Protein AF-A0AAD5QT92-F1 (afdb_monomer)

Nearest PDB structures (foldseek):
  3ldz-assembly4_D  TM=9.342E-01  e=7.348E-11  Homo sapiens
  1x5b-assembly1_A  TM=8.369E-01  e=1.515E-08  Homo sapiens
  3zyq-assembly1_A  TM=9.137E-01  e=2.581E-07  Homo sapiens
  1dvp-assembly1_A-2  TM=8.948E-01  e=1.234E-06  Drosophila melanogaster
  1mhq-assembly2_B  TM=8.167E-01  e=3.798E-06  Homo sapiens

pLDDT: mean 79.63, std 25.13, range [31.7, 98.81]

Solvent-accessible surface area (backbone atoms only — not comparable to full-atom values): 13112 Å² total; per-residue (Å²): 140,84,80,88,77,90,77,89,81,82,81,83,88,84,85,89,87,82,86,89,90,86,84,88,78,91,85,86,81,90,89,86,88,78,92,81,85,89,82,85,86,85,81,76,80,87,69,80,86,67,93,84,78,84,78,91,63,76,88,72,85,36,97,33,37,68,63,52,48,65,60,30,38,83,86,55,92,64,83,52,65,68,58,45,48,52,49,29,54,52,30,66,75,31,98,60,20,39,60,36,42,52,53,36,41,52,56,36,56,67,43,90,49,67,67,28,23,50,37,28,51,52,47,49,54,49,32,52,75,66,34,48,69,69,28,43,50,56,52,42,28,75,75,45,45,54,51,51,49,44,38,41,68,75,43,59,69,69,52,12,40,53,44,36,42,51,52,50,53,43,41,75,56,59,40,74,80,34,76,82,34,49,58,54,50,46,52,53,52,50,42,50,75,74,65,57,74,76,63,83,84,71,78,77,87,124

Sequence (206 aa):
MDPEGDAMHFVPFVAPLAVTECMCGLYNDSWWLRDDLTVSPHQTPMLPINFSLMGIFGDSSSPFDECIEKVTAENLITENWAMILDVCDKVNSDPRGPKNALLSIRKRLNHRDPHVVLLALSVLDSCWSNCGPAFRKEVSSASFINELQSKAVHSTRLISEKTRMMILKWVENECKADSSLSLVTTLYKNLLADGYSFTSSEPKKV

InterPro domains:
  IPR002014 VHS domain [PF00790] (60-193)
  IPR002014 VHS domain [PS50179] (71-199)
  IPR002014 VHS domain [SM00288] (64-195)
  IPR008942 ENTH/VHS [G3DSA:1.25.40.90] (56-206)
  IPR008942 ENTH/VHS [SSF48464] (62-199)
  IPR050670 Signal Transducing Adapter Molecule [PTHR45929] (54-200)

Structure (mmCIF, N/CA/C/O backbone):
data_AF-A0AAD5QT92-F1
#
_entry.id   AF-A0AAD5QT92-F1
#
loop_
_atom_site.group_PDB
_atom_site.id
_atom_site.type_symbol
_atom_site.label_atom_id
_atom_site.label_alt_id
_atom_site.label_comp_id
_atom_site.label_asym_id
_atom_site.label_entity_id
_atom_site.label_seq_id
_atom_site.pdbx_PDB_ins_code
_atom_site.Cartn_x
_atom_site.Cartn_y
_atom_site.Cartn_z
_atom_site.occupancy
_atom_site.B_iso_or_equiv
_atom_site.auth_seq_id
_atom_site.auth_comp_id
_atom_site.auth_asym_id
_atom_site.auth_atom_id
_atom_site.pdbx_PDB_model_num
ATOM 1 N N . MET A 1 1 ? -37.118 43.672 49.370 1.00 40.19 1 MET A N 1
ATOM 2 C CA . MET A 1 1 ? -38.365 43.975 48.642 1.00 40.19 1 MET A CA 1
ATOM 3 C C . MET A 1 1 ? -37.984 43.716 47.199 1.00 40.19 1 MET A C 1
ATOM 5 O O . MET A 1 1 ? -37.168 44.470 46.697 1.00 40.19 1 MET A O 1
ATOM 9 N N . ASP A 1 2 ? -38.209 42.554 46.601 1.00 45.44 2 ASP A N 1
ATOM 10 C CA . ASP A 1 2 ? -39.361 41.644 46.587 1.00 45.44 2 ASP A CA 1
ATOM 11 C C . ASP A 1 2 ? -38.933 40.152 46.676 1.00 45.44 2 ASP A C 1
ATOM 13 O O . ASP A 1 2 ? -37.727 39.891 46.719 1.00 45.44 2 ASP A O 1
ATOM 17 N N . PRO A 1 3 ? -39.886 39.202 46.806 1.00 57.22 3 PRO A N 1
ATOM 18 C CA . PRO A 1 3 ? -39.734 37.922 47.514 1.00 57.22 3 PRO A CA 1
ATOM 19 C C . PRO A 1 3 ? -39.894 36.662 46.623 1.00 57.22 3 PRO A C 1
ATOM 21 O O . PRO A 1 3 ? -40.136 36.799 45.433 1.00 57.22 3 PRO A O 1
ATOM 24 N N . GLU A 1 4 ? -39.774 35.475 47.253 1.00 41.81 4 GLU A N 1
ATOM 25 C CA . GLU A 1 4 ? -40.423 34.167 46.944 1.00 41.81 4 GLU A CA 1
ATOM 26 C C . GLU A 1 4 ? -40.328 33.596 45.503 1.00 41.81 4 GLU A C 1
ATOM 28 O O . GLU A 1 4 ? -40.580 34.269 44.519 1.00 41.81 4 GLU A O 1
ATOM 33 N N . GLY A 1 5 ? -40.033 32.323 45.235 1.00 41.91 5 GLY A N 1
ATOM 34 C CA . GLY A 1 5 ? -39.913 31.107 46.035 1.00 41.91 5 GLY A CA 1
ATOM 35 C C . GLY A 1 5 ? -39.658 29.905 45.100 1.00 41.91 5 GLY A C 1
ATOM 36 O O . GLY A 1 5 ? -39.698 30.063 43.883 1.00 41.91 5 GLY A O 1
ATOM 37 N N . ASP A 1 6 ? -39.342 28.757 45.714 1.00 42.00 6 ASP A N 1
ATOM 38 C CA . ASP A 1 6 ? -39.756 27.374 45.394 1.00 42.00 6 ASP A CA 1
ATOM 39 C C . ASP A 1 6 ? -39.842 26.877 43.934 1.00 42.00 6 ASP A C 1
ATOM 41 O O . ASP A 1 6 ? -40.296 27.544 43.020 1.00 42.00 6 ASP A O 1
ATOM 45 N N . ALA A 1 7 ? -39.572 25.621 43.599 1.00 46.16 7 ALA A N 1
ATOM 46 C CA . ALA A 1 7 ? -39.077 24.444 44.293 1.00 46.16 7 ALA A CA 1
ATOM 47 C C . ALA A 1 7 ? -38.858 23.377 43.203 1.00 46.16 7 ALA A C 1
ATOM 49 O O . ALA A 1 7 ? -39.363 23.474 42.082 1.00 46.16 7 ALA A O 1
ATOM 50 N N . MET A 1 8 ? -38.096 22.345 43.557 1.00 42.09 8 MET A N 1
ATOM 51 C CA . MET A 1 8 ? -37.857 21.150 42.755 1.00 42.09 8 MET A CA 1
ATOM 52 C C . MET A 1 8 ? -39.143 20.543 42.178 1.00 42.09 8 MET A C 1
ATOM 54 O O . MET A 1 8 ? -40.070 20.233 42.923 1.00 42.09 8 MET A O 1
ATOM 58 N N . HIS A 1 9 ? -39.118 20.206 40.888 1.00 39.56 9 HIS A N 1
ATOM 59 C CA . HIS A 1 9 ? -39.980 19.159 40.352 1.00 39.56 9 HIS A CA 1
ATOM 60 C C . HIS A 1 9 ? -39.170 17.893 40.078 1.00 39.56 9 HIS A C 1
ATOM 62 O O . HIS A 1 9 ? -38.381 17.793 39.140 1.00 39.56 9 HIS A O 1
ATOM 68 N N . PHE A 1 10 ? -39.405 16.937 40.973 1.00 37.44 10 PHE A N 1
ATOM 69 C CA . PHE A 1 10 ? -39.139 15.515 40.847 1.00 37.44 10 PHE A CA 1
ATOM 70 C C . PHE A 1 10 ? -39.711 14.961 39.536 1.00 37.44 10 PHE A C 1
ATOM 72 O O . PHE A 1 10 ? -40.895 15.138 39.247 1.00 37.44 10 PHE A O 1
ATOM 79 N N . VAL A 1 11 ? -38.896 14.206 38.802 1.00 43.47 11 VAL A N 1
ATOM 80 C CA . VAL A 1 11 ? -39.381 13.242 37.810 1.00 43.47 11 VAL A CA 1
ATOM 81 C C . VAL A 1 11 ? -39.436 11.881 38.508 1.00 43.47 11 VAL A C 1
ATOM 83 O O . VAL A 1 11 ? -38.401 11.430 39.007 1.00 43.47 11 VAL A O 1
ATOM 86 N N . PRO A 1 12 ? -40.607 11.229 38.617 1.00 44.59 12 PRO A N 1
ATOM 87 C CA . PRO A 1 12 ? -40.710 9.962 39.313 1.00 44.59 12 PRO A CA 1
ATOM 88 C C . PRO A 1 12 ? -40.257 8.797 38.432 1.00 44.59 12 PRO A C 1
ATOM 90 O O . PRO A 1 12 ? -40.613 8.659 37.263 1.00 44.59 12 PRO A O 1
ATOM 93 N N . PHE A 1 13 ? -39.483 7.940 39.083 1.00 34.75 13 PHE A N 1
ATOM 94 C CA . PHE A 1 13 ? -39.175 6.563 38.745 1.00 34.75 13 PHE A CA 1
ATOM 95 C C . PHE A 1 13 ? -40.464 5.726 38.712 1.00 34.75 13 PHE A C 1
ATOM 97 O O . PHE A 1 13 ? -41.196 5.698 39.701 1.00 34.75 13 PHE A O 1
ATOM 104 N N . VAL A 1 14 ? -40.725 5.014 37.612 1.00 40.81 14 VAL A N 1
ATOM 105 C CA . VAL A 1 14 ? -41.698 3.911 37.578 1.00 40.81 14 VAL A CA 1
ATOM 106 C C . VAL A 1 14 ? -41.102 2.741 36.796 1.00 40.81 14 VAL A C 1
ATOM 108 O O . VAL A 1 14 ? -40.810 2.842 35.609 1.00 40.81 14 VAL A O 1
ATOM 111 N N . ALA A 1 15 ? -40.945 1.626 37.497 1.00 40.75 15 ALA A N 1
ATOM 112 C CA . ALA A 1 15 ? -40.775 0.262 37.000 1.00 40.75 15 ALA A CA 1
ATOM 113 C C . ALA A 1 15 ? -41.688 -0.642 37.879 1.00 40.75 15 ALA A C 1
ATOM 115 O O . ALA A 1 15 ? -42.318 -0.129 38.805 1.00 40.75 15 ALA A O 1
ATOM 116 N N . PRO A 1 16 ? -41.693 -1.977 37.737 1.00 50.50 16 PRO A N 1
ATOM 117 C CA . PRO A 1 16 ? -42.312 -2.783 36.679 1.00 50.50 16 PRO A CA 1
ATOM 118 C C . PRO A 1 16 ? -43.317 -3.820 37.250 1.00 50.50 16 PRO A C 1
ATOM 120 O O . PRO A 1 16 ? -43.168 -4.259 38.384 1.00 50.50 16 PRO A O 1
ATOM 123 N N . LEU A 1 17 ? -44.287 -4.291 36.456 1.00 40.22 17 LEU A N 1
ATOM 124 C CA . LEU A 1 17 ? -45.160 -5.463 36.719 1.00 40.22 17 LEU A CA 1
ATOM 125 C C . LEU A 1 17 ? -45.697 -5.955 35.354 1.00 40.22 17 LEU A C 1
ATOM 127 O O . LEU A 1 17 ? -45.935 -5.112 34.497 1.00 40.22 17 LEU A O 1
ATOM 131 N N . ALA A 1 18 ? -45.978 -7.218 35.024 1.00 37.47 18 ALA A N 1
ATOM 132 C CA . ALA A 1 18 ? -45.789 -8.565 35.574 1.00 37.47 18 ALA A CA 1
ATOM 133 C C . ALA A 1 18 ? -46.121 -9.535 34.389 1.00 37.47 18 ALA A C 1
ATOM 135 O O . ALA A 1 18 ? -46.914 -9.167 33.530 1.00 37.47 18 ALA A O 1
ATOM 136 N N . VAL A 1 19 ? -45.351 -10.597 34.116 1.00 39.44 19 VAL A N 1
ATOM 137 C CA . VAL A 1 19 ? -45.565 -12.024 34.482 1.00 39.44 19 VAL A CA 1
ATOM 138 C C . VAL A 1 19 ? -46.733 -12.750 33.761 1.00 39.44 19 VAL A C 1
ATOM 140 O O . VAL A 1 19 ? -47.876 -12.322 33.846 1.00 39.44 19 VAL A O 1
ATOM 143 N N . THR A 1 20 ? -46.388 -13.922 33.178 1.00 36.59 20 THR A N 1
ATOM 144 C CA . THR A 1 20 ? -47.204 -15.103 32.753 1.00 36.59 20 THR A CA 1
ATOM 145 C C . THR A 1 20 ? -48.194 -14.913 31.591 1.00 36.59 20 THR A C 1
ATOM 147 O O . THR A 1 20 ? -48.967 -13.976 31.592 1.00 36.59 20 THR A O 1
ATOM 150 N N . GLU A 1 21 ? -48.201 -15.743 30.540 1.00 38.94 21 GLU A N 1
ATOM 151 C CA . GLU A 1 21 ? -48.529 -17.177 30.594 1.00 38.94 21 GLU A CA 1
ATOM 152 C C . GLU A 1 21 ? -47.784 -18.080 29.591 1.00 38.94 21 GLU A C 1
ATOM 154 O O . GLU A 1 21 ? -47.311 -17.684 28.528 1.00 38.94 21 GLU A O 1
ATOM 159 N N . CYS A 1 22 ? -47.730 -19.344 30.002 1.00 31.70 22 CYS A N 1
ATOM 160 C CA . CYS A 1 22 ? -47.224 -20.530 29.340 1.00 31.70 22 CYS A CA 1
ATOM 161 C C . CYS A 1 22 ? -48.425 -21.298 28.757 1.00 31.70 22 CYS A C 1
ATOM 163 O O . CYS A 1 22 ? -49.396 -21.510 29.479 1.00 31.70 22 CYS A O 1
ATOM 165 N N . MET A 1 23 ? -48.360 -21.778 27.512 1.00 38.38 23 MET A N 1
ATOM 166 C CA . MET A 1 23 ? -49.200 -22.899 27.072 1.00 38.38 23 MET A CA 1
ATOM 167 C C . MET A 1 23 ? -48.358 -23.931 26.325 1.00 38.38 23 MET A C 1
ATOM 169 O O . MET A 1 23 ? -47.935 -23.733 25.188 1.00 38.38 23 MET A O 1
ATOM 173 N N . CYS A 1 24 ? -48.144 -25.052 27.010 1.00 33.97 24 CYS A N 1
ATOM 174 C CA . CYS A 1 24 ? -47.806 -26.346 26.441 1.00 33.97 24 CYS A CA 1
ATOM 175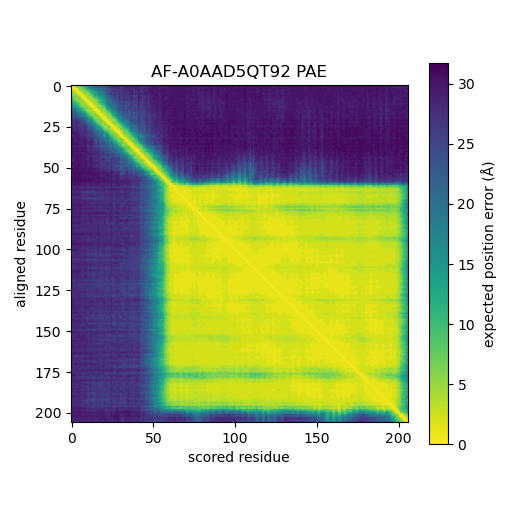 C C . CYS A 1 24 ? -49.058 -26.992 25.818 1.00 33.97 24 CYS A C 1
ATOM 177 O O . CYS A 1 24 ? -50.116 -27.017 26.442 1.00 33.97 24 CYS A O 1
ATOM 179 N N . GLY A 1 25 ? -48.899 -27.616 24.653 1.00 36.00 25 GLY A N 1
ATOM 180 C CA . GLY A 1 25 ? -49.743 -28.702 24.139 1.00 36.00 25 GLY A CA 1
ATOM 181 C C . GLY A 1 25 ? -48.860 -29.538 23.209 1.00 36.00 25 GLY A C 1
ATOM 182 O O . GLY A 1 25 ? -48.409 -29.033 22.191 1.00 36.00 25 GLY A O 1
ATOM 183 N N . LEU A 1 26 ? -48.292 -30.660 23.658 1.00 40.94 26 LEU A N 1
ATOM 184 C CA . LEU A 1 26 ? -48.878 -32.008 23.650 1.00 40.94 26 LEU A CA 1
ATOM 185 C C . LEU A 1 26 ? -49.446 -32.419 22.280 1.00 40.94 26 LEU A C 1
ATOM 187 O O . LEU A 1 26 ? -50.638 -32.273 22.044 1.00 40.94 26 LEU A O 1
ATOM 191 N N . TYR A 1 27 ? -48.619 -33.045 21.440 1.00 35.62 27 TYR A N 1
ATOM 192 C CA . TYR A 1 27 ? -48.882 -34.437 21.066 1.00 35.62 27 TYR A CA 1
ATOM 193 C C . TYR A 1 27 ? -47.590 -35.127 20.622 1.00 35.62 27 TYR A C 1
ATOM 195 O O . TYR A 1 27 ? -46.793 -34.595 19.855 1.00 35.62 27 TYR A O 1
ATOM 203 N N . ASN A 1 28 ? -47.382 -36.291 21.211 1.00 38.84 28 ASN A N 1
ATOM 204 C CA . ASN A 1 28 ? -46.213 -37.143 21.148 1.00 38.84 28 ASN A CA 1
ATOM 205 C C . ASN A 1 28 ? -46.633 -38.353 20.317 1.00 38.84 28 ASN A C 1
ATOM 207 O O . ASN A 1 28 ? -47.629 -38.954 20.692 1.00 38.84 28 ASN A O 1
ATOM 211 N N . ASP A 1 29 ? -45.908 -38.710 19.255 1.00 39.31 29 ASP A N 1
ATOM 212 C CA . ASP A 1 29 ? -45.999 -40.049 18.663 1.00 39.31 29 ASP A CA 1
ATOM 213 C C . ASP A 1 29 ? -44.682 -40.445 17.968 1.00 39.31 29 ASP A C 1
ATOM 215 O O . ASP A 1 29 ? -44.392 -40.080 16.833 1.00 39.31 29 ASP A O 1
ATOM 219 N N . SER A 1 30 ? -43.860 -41.170 18.731 1.00 46.59 30 SER A N 1
ATOM 220 C CA . SER A 1 30 ? -43.434 -42.543 18.415 1.00 46.59 30 SER A CA 1
ATOM 221 C C . SER A 1 30 ? -42.792 -42.828 17.040 1.00 46.59 30 SER A C 1
ATOM 223 O O . SER A 1 30 ? -43.412 -43.458 16.190 1.00 46.59 30 SER A O 1
ATOM 225 N N . TRP A 1 31 ? -41.500 -42.504 16.864 1.00 34.53 31 TRP A N 1
ATOM 226 C CA . TRP A 1 31 ? -40.696 -42.913 15.687 1.00 34.53 31 TRP A CA 1
ATOM 227 C C . TRP A 1 31 ? -39.498 -43.827 16.001 1.00 34.53 31 TRP A C 1
ATOM 229 O O . TRP A 1 31 ? -38.527 -43.868 15.249 1.00 34.53 31 TRP A O 1
ATOM 239 N N . TRP A 1 32 ? -39.550 -44.611 17.080 1.00 37.84 32 TRP A N 1
ATOM 240 C CA . TRP A 1 32 ? -38.502 -45.597 17.386 1.00 37.84 32 TRP A CA 1
ATOM 241 C C . TRP A 1 32 ? -39.111 -46.991 17.499 1.00 37.84 32 TRP A C 1
ATOM 243 O O . TRP A 1 32 ? -39.495 -47.389 18.590 1.00 37.84 32 TRP A O 1
ATOM 253 N N . LEU A 1 33 ? -39.248 -47.695 16.368 1.00 35.16 33 LEU A N 1
ATOM 254 C CA . LEU A 1 33 ? -39.121 -49.161 16.239 1.00 35.16 33 LEU A CA 1
ATOM 255 C C . LEU A 1 33 ? -39.591 -49.627 14.852 1.00 35.16 33 LEU A C 1
ATOM 257 O O . LEU A 1 33 ? -40.736 -50.040 14.669 1.00 35.16 33 LEU A O 1
ATOM 261 N N . ARG A 1 34 ? -38.671 -49.616 13.883 1.00 36.19 34 ARG A N 1
ATOM 262 C CA . ARG A 1 34 ? -38.529 -50.712 12.915 1.00 36.19 34 ARG A CA 1
ATOM 263 C C . ARG A 1 34 ? -37.192 -50.620 12.187 1.00 36.19 34 ARG A C 1
ATOM 265 O O . ARG A 1 34 ? -36.984 -49.725 11.376 1.00 36.19 34 ARG A O 1
ATOM 272 N N . ASP A 1 35 ? -36.324 -51.576 12.489 1.00 41.88 35 ASP A N 1
ATOM 273 C CA . ASP A 1 35 ? -35.349 -52.104 11.546 1.00 41.88 35 ASP A CA 1
ATOM 274 C C . ASP A 1 35 ? -36.093 -52.673 10.328 1.00 41.88 35 ASP A C 1
ATOM 276 O O . ASP A 1 35 ? -37.005 -53.483 10.496 1.00 41.88 35 ASP A O 1
ATOM 280 N N . ASP A 1 36 ? -35.712 -52.265 9.120 1.00 38.38 36 ASP A N 1
ATOM 281 C CA . ASP A 1 36 ? -35.408 -53.218 8.052 1.00 38.38 36 ASP A CA 1
ATOM 282 C C . ASP A 1 36 ? -34.508 -52.564 6.993 1.00 38.38 36 ASP A C 1
ATOM 284 O O . ASP A 1 36 ? -34.432 -51.345 6.842 1.00 38.38 36 ASP A O 1
ATOM 288 N N . LEU A 1 37 ? -33.750 -53.426 6.340 1.00 43.28 37 LEU A N 1
ATOM 289 C CA . LEU A 1 37 ? -32.479 -53.211 5.682 1.00 43.28 37 LEU A CA 1
ATOM 290 C C . LEU A 1 37 ? -32.616 -52.646 4.261 1.00 43.28 37 LEU A C 1
ATOM 292 O O . LEU A 1 37 ? -33.652 -52.732 3.610 1.00 43.28 37 LEU A O 1
ATOM 296 N N . THR A 1 38 ? -31.450 -52.243 3.745 1.00 40.72 38 THR A N 1
ATOM 297 C CA . THR A 1 38 ? -31.069 -52.068 2.331 1.00 40.72 38 THR A CA 1
ATOM 298 C C . THR A 1 38 ? -31.215 -50.657 1.742 1.00 40.72 38 THR A C 1
ATOM 300 O O . THR A 1 38 ? -32.280 -50.238 1.311 1.00 40.72 38 THR A O 1
ATOM 303 N N . VAL A 1 39 ? -30.092 -49.925 1.658 1.00 38.78 39 VAL A N 1
ATOM 304 C CA . VAL A 1 39 ? -29.378 -49.599 0.400 1.00 38.78 39 VAL A CA 1
ATOM 305 C C . VAL A 1 39 ? -28.111 -48.758 0.703 1.00 38.78 39 VAL A C 1
ATOM 307 O O . VAL A 1 39 ? -28.091 -47.921 1.596 1.00 38.78 39 VAL A O 1
ATOM 310 N N . SER A 1 40 ? -27.053 -49.083 -0.047 1.00 35.03 40 SER A N 1
ATOM 311 C CA . SER A 1 40 ? -25.623 -48.718 -0.052 1.00 35.03 40 SER A CA 1
ATOM 312 C C . SER A 1 40 ? -25.101 -47.324 0.370 1.00 35.03 40 SER A C 1
ATOM 314 O O . SER A 1 40 ? -25.811 -46.324 0.301 1.00 35.03 40 SER A O 1
ATOM 316 N N . PRO A 1 41 ? -23.784 -47.241 0.694 1.00 41.66 41 PRO A N 1
ATOM 317 C CA . PRO A 1 41 ? -23.138 -46.062 1.256 1.00 41.66 41 PRO A CA 1
ATOM 318 C C . PRO A 1 41 ? -22.563 -45.137 0.172 1.00 41.66 41 PRO A C 1
ATOM 320 O O . PRO A 1 41 ? -21.698 -45.537 -0.608 1.00 41.66 41 PRO A O 1
ATOM 323 N N . HIS A 1 42 ? -22.941 -43.859 0.185 1.00 35.47 42 HIS A N 1
ATOM 324 C CA . HIS A 1 42 ? -22.077 -42.802 -0.342 1.00 35.47 42 HIS A CA 1
ATOM 325 C C . HIS A 1 42 ? -21.353 -42.132 0.821 1.00 35.47 42 HIS A C 1
ATOM 327 O O . HIS A 1 42 ? -21.797 -41.144 1.395 1.00 35.47 42 HIS A O 1
ATOM 333 N N . GLN A 1 43 ? -20.211 -42.721 1.165 1.00 40.91 43 GLN A N 1
ATOM 334 C CA . GLN A 1 43 ? -19.198 -42.116 2.012 1.00 40.91 43 GLN A CA 1
ATOM 335 C C . GLN A 1 43 ? -18.429 -41.091 1.163 1.00 40.91 43 GLN A C 1
ATOM 337 O O . GLN A 1 43 ? -17.521 -41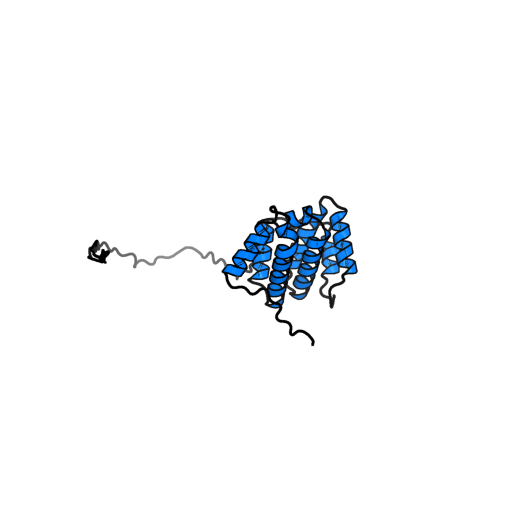.457 0.417 1.00 40.91 43 GLN A O 1
ATOM 342 N N . THR A 1 44 ? -18.777 -39.809 1.237 1.00 46.47 44 THR A N 1
ATOM 343 C CA . THR A 1 44 ? -17.846 -38.748 0.834 1.00 46.47 44 THR A CA 1
ATOM 344 C C . THR A 1 44 ? -16.903 -38.469 2.006 1.00 46.47 44 THR A C 1
ATOM 346 O O . THR A 1 44 ? -17.367 -38.194 3.114 1.00 46.47 44 THR A O 1
ATOM 349 N N . PRO A 1 45 ? -15.575 -38.571 1.826 1.00 42.25 45 PRO A N 1
ATOM 350 C CA . PRO A 1 45 ? -14.638 -38.235 2.885 1.00 42.25 45 PRO A CA 1
ATOM 351 C C . PRO A 1 45 ? -14.659 -36.723 3.129 1.00 42.25 45 PRO A C 1
ATOM 353 O O . PRO A 1 45 ? -14.494 -35.928 2.204 1.00 42.25 45 PRO A O 1
ATOM 356 N N . MET A 1 46 ? -14.838 -36.331 4.390 1.00 53.03 46 MET A N 1
ATOM 357 C CA . MET A 1 46 ? -14.579 -34.971 4.858 1.00 53.03 46 MET A CA 1
ATOM 358 C C . MET A 1 46 ? -13.081 -34.689 4.688 1.00 53.03 46 MET A C 1
ATOM 360 O O . MET A 1 46 ? -12.262 -35.155 5.479 1.00 53.03 46 MET A O 1
ATOM 364 N N . LEU A 1 47 ? -12.712 -33.960 3.635 1.00 49.09 47 LEU A N 1
ATOM 365 C CA . LEU A 1 47 ? -11.381 -33.370 3.524 1.00 49.09 47 LEU A CA 1
ATOM 366 C C . LEU A 1 47 ? -11.302 -32.156 4.466 1.00 49.09 47 LEU A C 1
ATOM 368 O O . LEU A 1 47 ? -12.282 -31.413 4.571 1.00 49.09 47 LEU A O 1
ATOM 372 N N . PRO A 1 48 ? -10.165 -31.916 5.146 1.00 44.69 48 PRO A N 1
ATOM 373 C CA . PRO A 1 48 ? -9.978 -30.685 5.897 1.00 44.69 48 PRO A CA 1
ATOM 374 C C . PRO A 1 48 ? -10.081 -29.515 4.919 1.00 44.69 48 PRO A C 1
ATOM 376 O O . PRO A 1 48 ? -9.467 -29.532 3.851 1.00 44.69 48 PRO A O 1
ATOM 379 N N . ILE A 1 49 ? -10.884 -28.514 5.270 1.00 52.78 49 ILE A N 1
ATOM 380 C CA . ILE A 1 49 ? -11.089 -27.317 4.458 1.00 52.78 49 ILE A CA 1
ATOM 381 C C . ILE A 1 49 ? -9.757 -26.558 4.426 1.00 52.78 49 ILE A C 1
ATOM 383 O O . ILE A 1 49 ? -9.445 -25.771 5.316 1.00 52.78 49 ILE A O 1
ATOM 387 N N . ASN A 1 50 ? -8.928 -26.834 3.422 1.00 42.34 50 ASN A N 1
ATOM 388 C CA . ASN A 1 50 ? -7.772 -26.013 3.113 1.00 42.34 50 ASN A CA 1
ATOM 389 C C . ASN A 1 50 ? -8.309 -24.762 2.408 1.00 42.34 50 ASN A C 1
ATOM 391 O O . ASN A 1 50 ? -8.794 -24.839 1.281 1.00 42.34 50 ASN A O 1
ATOM 395 N N . PHE A 1 51 ? -8.264 -23.619 3.091 1.00 50.09 51 PHE A N 1
ATOM 396 C CA . PHE A 1 51 ? -8.838 -22.334 2.666 1.00 50.09 51 PHE A CA 1
ATOM 397 C C . PHE A 1 51 ? -8.116 -21.683 1.463 1.00 50.09 51 PHE A C 1
ATOM 399 O O . PHE A 1 51 ? -8.165 -20.471 1.285 1.00 50.09 51 PHE A O 1
ATOM 406 N N . SER A 1 52 ? -7.430 -22.468 0.630 1.00 48.94 52 SER A N 1
ATOM 407 C CA . SER A 1 52 ? -6.611 -21.976 -0.483 1.00 48.94 52 SER A CA 1
ATOM 408 C C . SER A 1 52 ? -7.221 -22.207 -1.870 1.00 48.94 52 SER A C 1
ATOM 410 O O . SER A 1 52 ? -6.543 -22.018 -2.872 1.00 48.94 52 SER A O 1
ATOM 412 N N . LEU A 1 53 ? -8.499 -22.585 -1.977 1.00 55.56 53 LEU A N 1
ATOM 413 C CA . LEU A 1 53 ? -9.111 -22.825 -3.286 1.00 55.56 53 LEU A CA 1
ATOM 414 C C . LEU A 1 53 ? -10.537 -22.282 -3.386 1.00 55.56 53 LEU A C 1
ATOM 416 O O . LEU A 1 53 ? -11.498 -23.040 -3.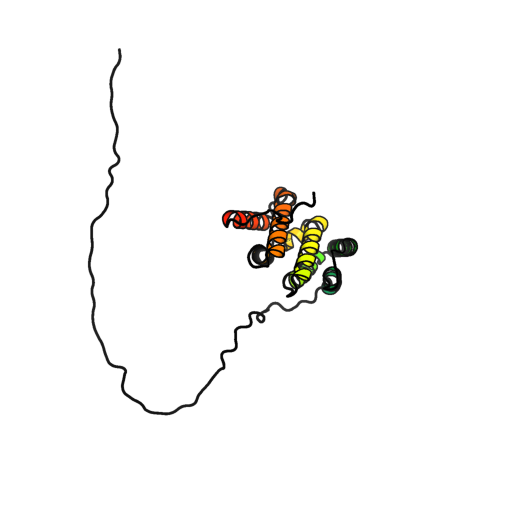333 1.00 55.56 53 LEU A O 1
ATOM 420 N N . MET A 1 54 ? -10.665 -20.967 -3.597 1.00 47.28 54 MET A N 1
ATOM 421 C CA . MET A 1 54 ? -11.778 -20.422 -4.386 1.00 47.28 54 MET A CA 1
ATOM 422 C C . MET A 1 54 ? -11.449 -19.032 -4.957 1.00 47.28 54 MET A C 1
ATOM 424 O O . MET A 1 54 ? -12.078 -18.026 -4.641 1.00 47.28 54 MET A O 1
ATOM 428 N N . GLY A 1 55 ? -10.433 -18.974 -5.822 1.00 47.88 55 GLY A N 1
ATOM 429 C CA . GLY A 1 55 ? -10.208 -17.843 -6.722 1.00 47.88 55 GLY A CA 1
ATOM 430 C C . GLY A 1 55 ? -11.058 -17.993 -7.988 1.00 47.88 55 GLY A C 1
ATOM 431 O O . GLY A 1 55 ? -10.657 -18.686 -8.914 1.00 47.88 55 GLY A O 1
ATOM 432 N N . ILE A 1 56 ? -12.232 -17.350 -8.034 1.00 54.62 56 ILE A N 1
ATOM 433 C CA . ILE A 1 56 ? -13.092 -17.228 -9.241 1.00 54.62 56 ILE A CA 1
ATOM 434 C C . ILE A 1 56 ? -12.783 -15.927 -10.023 1.00 54.62 56 ILE A C 1
ATOM 436 O O . ILE A 1 56 ? -13.534 -15.484 -10.883 1.00 54.62 56 ILE A O 1
ATOM 440 N N . PHE A 1 57 ? -11.628 -15.309 -9.789 1.00 54.59 57 PHE A N 1
ATOM 441 C CA . PHE A 1 57 ? -11.090 -14.275 -10.671 1.00 54.59 57 PHE A CA 1
ATOM 442 C C . PHE A 1 57 ? -9.766 -14.808 -11.184 1.00 54.59 57 PHE A C 1
ATOM 444 O O . PHE A 1 57 ? -8.857 -15.017 -10.388 1.00 54.59 57 PHE A O 1
ATOM 451 N N . GLY A 1 58 ? -9.709 -15.121 -12.481 1.00 48.81 58 GLY A N 1
ATOM 452 C CA . GLY A 1 58 ? -8.533 -15.721 -13.098 1.00 48.81 58 GLY A CA 1
ATOM 453 C C . GLY A 1 58 ? -7.265 -14.974 -12.708 1.00 48.81 58 GLY A C 1
ATOM 454 O O . GLY A 1 58 ? -7.279 -13.743 -12.621 1.00 48.81 58 GLY A O 1
ATOM 455 N N . ASP A 1 59 ? -6.187 -15.723 -12.482 1.00 54.62 59 ASP A N 1
ATOM 456 C CA . ASP A 1 59 ? -4.836 -15.191 -12.360 1.00 54.62 59 ASP A CA 1
ATOM 457 C C . ASP A 1 59 ? -4.472 -14.483 -13.668 1.00 54.62 59 ASP A C 1
ATOM 459 O O . ASP A 1 59 ? -3.809 -15.024 -14.552 1.00 54.62 59 ASP A O 1
ATOM 463 N N . SER A 1 60 ? -4.965 -13.259 -13.840 1.00 68.44 60 SER A N 1
ATOM 464 C CA . SER A 1 60 ? -4.573 -12.402 -14.939 1.00 68.44 60 SER A CA 1
ATOM 465 C C . SER A 1 60 ? -3.096 -12.107 -14.728 1.00 68.44 60 SER A C 1
ATOM 467 O O . SER A 1 60 ? -2.717 -11.436 -13.758 1.00 68.44 60 SER A O 1
ATOM 469 N N . SER A 1 61 ? -2.265 -12.680 -15.598 1.00 83.19 61 SER A N 1
ATOM 470 C CA . SER A 1 61 ? -0.850 -12.346 -15.684 1.00 83.19 61 SER A CA 1
ATOM 471 C C . SER A 1 61 ? -0.740 -10.841 -15.899 1.00 83.19 61 SER A C 1
ATOM 473 O O . SER A 1 61 ? -1.356 -10.276 -16.807 1.00 83.19 61 SER A O 1
ATOM 475 N N . SER A 1 62 ? -0.027 -10.185 -14.994 1.00 91.56 62 SER A N 1
ATOM 476 C CA . SER A 1 62 ? 0.223 -8.754 -15.049 1.00 91.56 62 SER A CA 1
ATOM 477 C C . SER A 1 62 ? 1.627 -8.535 -15.603 1.00 91.56 62 SER A C 1
ATOM 479 O O . SER A 1 62 ? 2.557 -9.223 -15.179 1.00 91.56 62 SER A O 1
ATOM 481 N N . PRO A 1 63 ? 1.844 -7.529 -16.471 1.00 94.50 63 PRO A N 1
ATOM 482 C CA . PRO A 1 63 ? 3.185 -7.182 -16.946 1.00 94.50 63 PRO A CA 1
ATOM 483 C C . PRO A 1 63 ? 4.112 -6.682 -15.823 1.00 94.50 63 PRO A C 1
ATOM 485 O O . PRO A 1 63 ? 5.283 -6.386 -16.073 1.00 94.50 63 PRO A O 1
ATOM 488 N N . PHE A 1 64 ? 3.600 -6.551 -14.595 1.00 97.38 64 PHE A N 1
ATOM 489 C CA . PHE A 1 64 ? 4.361 -6.196 -13.405 1.00 97.38 64 PHE A CA 1
ATOM 490 C C . PHE A 1 64 ? 4.748 -7.398 -12.535 1.00 97.38 64 PHE A C 1
ATOM 492 O O . PHE A 1 64 ? 5.525 -7.201 -11.605 1.00 97.38 64 PHE A O 1
ATOM 499 N N . ASP A 1 65 ? 4.266 -8.614 -12.829 1.00 96.88 65 ASP A N 1
ATOM 500 C CA . ASP A 1 65 ? 4.531 -9.802 -12.002 1.00 96.88 65 ASP A CA 1
ATOM 501 C C . ASP A 1 65 ? 6.045 -10.030 -11.838 1.00 96.88 65 ASP A C 1
ATOM 503 O O . ASP A 1 65 ? 6.542 -10.019 -10.717 1.00 96.88 65 ASP A O 1
ATOM 507 N N . GLU A 1 66 ? 6.803 -10.083 -12.939 1.00 96.62 66 GLU A N 1
ATOM 508 C CA . GLU A 1 66 ? 8.254 -10.325 -12.907 1.00 96.62 66 GLU A CA 1
ATOM 509 C C . GLU A 1 66 ? 9.029 -9.248 -12.127 1.00 96.62 66 GLU A C 1
ATOM 511 O O . GLU A 1 66 ? 9.866 -9.558 -11.277 1.00 96.62 66 GLU A O 1
ATOM 516 N N . CYS A 1 67 ? 8.758 -7.960 -12.381 1.00 96.75 67 CYS A N 1
ATOM 517 C CA . CYS A 1 67 ? 9.490 -6.898 -11.690 1.00 96.75 67 CYS A CA 1
ATOM 518 C C . CYS A 1 67 ? 9.122 -6.827 -10.204 1.00 96.75 67 CYS A C 1
ATOM 520 O O . CYS A 1 67 ? 10.000 -6.592 -9.378 1.00 96.75 67 CYS A O 1
ATOM 522 N N . ILE A 1 68 ? 7.859 -7.075 -9.844 1.00 98.19 68 ILE A N 1
ATOM 523 C CA . ILE A 1 68 ? 7.427 -7.088 -8.444 1.00 98.19 68 ILE A CA 1
ATOM 524 C C . ILE A 1 68 ? 7.985 -8.307 -7.703 1.00 98.19 68 ILE A C 1
ATOM 526 O O . ILE A 1 68 ? 8.434 -8.171 -6.565 1.00 98.19 68 ILE A O 1
ATOM 530 N N . GLU A 1 69 ? 8.026 -9.481 -8.332 1.00 97.50 69 GLU A N 1
ATOM 531 C CA . GLU A 1 69 ? 8.686 -10.665 -7.772 1.00 97.50 69 GLU A CA 1
ATOM 532 C C . GLU A 1 69 ? 10.170 -10.408 -7.523 1.00 97.50 69 GLU A C 1
ATOM 534 O O . GLU A 1 69 ? 10.666 -10.713 -6.440 1.00 97.50 69 GLU A O 1
ATOM 539 N N . LYS A 1 70 ? 10.859 -9.759 -8.467 1.00 97.62 70 LYS A N 1
ATOM 540 C CA . LYS A 1 70 ? 12.277 -9.409 -8.332 1.00 97.62 70 LYS A CA 1
ATOM 541 C C . LYS A 1 70 ? 12.553 -8.492 -7.137 1.00 97.62 70 LYS A C 1
ATOM 543 O O . LYS A 1 70 ? 13.511 -8.730 -6.407 1.00 97.62 70 LYS A O 1
ATOM 548 N N . VAL A 1 71 ? 11.736 -7.457 -6.914 1.00 97.62 71 VAL A N 1
ATOM 549 C CA . VAL A 1 71 ? 11.930 -6.519 -5.783 1.00 97.62 71 VAL A CA 1
ATOM 550 C C . VAL A 1 71 ? 11.428 -7.056 -4.445 1.00 97.62 71 VAL A C 1
ATOM 552 O O . VAL A 1 71 ? 11.698 -6.462 -3.405 1.00 97.62 71 VAL A O 1
ATOM 555 N N . THR A 1 72 ? 10.714 -8.180 -4.461 1.00 97.94 72 THR A N 1
ATOM 556 C CA . THR A 1 72 ? 10.204 -8.862 -3.264 1.00 97.94 72 THR A CA 1
ATOM 557 C C . THR A 1 72 ? 10.723 -10.298 -3.163 1.00 97.94 72 THR A C 1
ATOM 559 O O . THR A 1 72 ? 10.043 -11.162 -2.611 1.00 97.94 72 THR A O 1
ATOM 562 N N . ALA A 1 73 ? 11.895 -10.585 -3.734 1.00 96.75 73 ALA A N 1
ATOM 563 C CA . ALA A 1 73 ? 12.456 -11.928 -3.747 1.00 96.75 73 ALA A CA 1
ATOM 564 C C . ALA A 1 73 ? 12.855 -12.383 -2.331 1.00 96.75 73 ALA A C 1
ATOM 566 O O . ALA A 1 73 ? 13.370 -11.597 -1.538 1.00 96.75 73 ALA A O 1
ATOM 567 N N . GLU A 1 74 ? 12.641 -13.668 -2.029 1.00 94.56 74 GLU A N 1
ATOM 568 C CA . GLU A 1 74 ? 12.891 -14.267 -0.702 1.00 94.56 74 GLU A CA 1
ATOM 569 C C . GLU A 1 74 ? 14.359 -14.142 -0.253 1.00 94.56 74 GLU A C 1
ATOM 571 O O . GLU A 1 74 ? 14.655 -14.122 0.937 1.00 94.56 74 GLU A O 1
ATOM 576 N N . ASN A 1 75 ? 15.290 -14.034 -1.205 1.00 93.38 75 ASN A N 1
ATOM 577 C CA . ASN A 1 75 ? 16.726 -13.926 -0.950 1.00 93.38 75 ASN A CA 1
ATOM 578 C C . ASN A 1 75 ? 17.213 -12.490 -0.683 1.00 93.38 75 ASN A C 1
ATOM 580 O O . ASN A 1 75 ? 18.397 -12.299 -0.390 1.00 93.38 75 ASN A O 1
ATOM 584 N N . LEU A 1 76 ? 16.353 -11.475 -0.811 1.00 93.38 76 LEU A N 1
ATOM 585 C CA . LEU A 1 76 ? 16.717 -10.101 -0.469 1.00 93.38 76 LEU A CA 1
ATOM 586 C C . LEU A 1 76 ? 16.828 -9.972 1.047 1.00 93.38 76 LEU A C 1
ATOM 588 O O . LEU A 1 76 ? 15.906 -10.328 1.761 1.00 93.38 76 LEU A O 1
ATOM 592 N N . ILE A 1 77 ? 17.927 -9.420 1.557 1.00 92.06 77 ILE A N 1
ATOM 593 C CA . ILE A 1 77 ? 18.082 -9.199 3.007 1.00 92.06 77 ILE A CA 1
ATOM 594 C C . ILE A 1 77 ? 17.272 -7.972 3.450 1.00 92.06 77 ILE A C 1
ATOM 596 O O . ILE A 1 77 ? 16.664 -7.965 4.517 1.00 92.06 77 ILE A O 1
ATOM 600 N N . THR A 1 78 ? 17.247 -6.934 2.613 1.00 93.31 78 THR A N 1
ATOM 601 C CA . THR A 1 78 ? 16.558 -5.661 2.854 1.00 93.31 78 THR A CA 1
ATOM 602 C C . THR A 1 78 ? 15.936 -5.135 1.562 1.00 93.31 78 THR A C 1
ATOM 604 O O . THR A 1 78 ? 16.182 -5.657 0.474 1.00 93.31 78 THR A O 1
ATOM 607 N N . GLU A 1 79 ? 15.162 -4.059 1.675 1.00 95.81 79 GLU A N 1
ATOM 608 C CA . GLU A 1 79 ? 14.583 -3.341 0.539 1.00 95.81 79 GLU A CA 1
ATOM 609 C C . GLU A 1 79 ? 15.675 -2.857 -0.427 1.00 95.81 79 GLU A C 1
ATOM 611 O O . GLU A 1 79 ? 16.660 -2.236 -0.017 1.00 95.81 79 GLU A O 1
ATOM 616 N N . ASN A 1 80 ? 15.486 -3.100 -1.724 1.00 96.62 80 ASN A N 1
ATOM 617 C CA . ASN A 1 80 ? 16.304 -2.484 -2.762 1.00 96.62 80 ASN A CA 1
ATOM 618 C C . ASN A 1 80 ? 15.566 -1.266 -3.327 1.00 96.62 80 ASN A C 1
ATOM 620 O O . ASN A 1 80 ? 14.778 -1.383 -4.265 1.00 96.62 80 ASN A O 1
ATOM 624 N N . TRP A 1 81 ? 15.824 -0.097 -2.740 1.00 97.38 81 TRP A N 1
ATOM 625 C CA . TRP A 1 81 ? 15.132 1.145 -3.090 1.00 97.38 81 TRP A CA 1
ATOM 626 C C . TRP A 1 81 ? 15.304 1.562 -4.550 1.00 97.38 81 TRP A C 1
ATOM 628 O O . TRP A 1 81 ? 14.362 2.095 -5.123 1.00 97.38 81 TRP A O 1
ATOM 638 N N . ALA A 1 82 ? 16.450 1.266 -5.171 1.00 97.75 82 ALA A N 1
ATOM 639 C CA . ALA A 1 82 ? 16.647 1.541 -6.592 1.00 97.75 82 ALA A CA 1
ATOM 640 C C . ALA A 1 82 ? 15.633 0.760 -7.440 1.00 97.75 82 ALA A C 1
ATOM 642 O O . ALA A 1 82 ? 14.873 1.356 -8.195 1.00 97.75 82 ALA A O 1
ATOM 643 N N . MET A 1 83 ? 15.519 -0.556 -7.223 1.00 97.44 83 MET A N 1
ATOM 644 C CA . MET A 1 83 ? 14.557 -1.361 -7.978 1.00 97.44 83 MET A CA 1
ATOM 645 C C . MET A 1 83 ? 13.095 -1.019 -7.639 1.00 97.44 83 MET A C 1
ATOM 647 O O . MET A 1 83 ? 12.220 -1.132 -8.493 1.00 97.44 83 MET A O 1
ATOM 651 N N . ILE A 1 84 ? 12.804 -0.601 -6.402 1.00 98.38 84 ILE A N 1
ATOM 652 C CA . ILE A 1 84 ? 11.458 -0.150 -6.009 1.00 98.38 84 ILE A CA 1
ATOM 653 C C . ILE A 1 84 ? 11.070 1.137 -6.757 1.00 98.38 84 ILE A C 1
ATOM 655 O O . ILE A 1 84 ? 9.925 1.273 -7.193 1.00 98.38 84 ILE A O 1
ATOM 659 N N . LEU A 1 85 ? 12.003 2.076 -6.922 1.00 98.25 85 LEU A N 1
ATOM 660 C CA . LEU A 1 85 ? 11.762 3.305 -7.677 1.00 98.25 85 LEU A CA 1
ATOM 661 C C . LEU A 1 85 ? 11.624 3.025 -9.179 1.00 98.25 85 LEU A C 1
ATOM 663 O O . LEU A 1 85 ? 10.706 3.565 -9.791 1.00 98.25 85 LEU A O 1
ATOM 667 N N . ASP A 1 86 ? 12.392 2.081 -9.733 1.00 98.31 86 ASP A N 1
ATOM 668 C CA . ASP A 1 86 ? 12.202 1.618 -11.117 1.00 98.31 86 ASP A CA 1
ATOM 669 C C . ASP A 1 86 ? 10.781 1.060 -11.343 1.00 98.31 86 ASP A C 1
ATOM 671 O O . ASP A 1 86 ? 10.170 1.269 -12.396 1.00 98.31 86 ASP A O 1
ATOM 675 N N . VAL A 1 87 ? 10.209 0.365 -10.347 1.00 98.56 87 VAL A N 1
ATOM 676 C CA . VAL A 1 87 ? 8.804 -0.080 -10.395 1.00 98.56 87 VAL A CA 1
ATOM 677 C C . VAL A 1 87 ? 7.856 1.119 -10.428 1.00 98.56 87 VAL A C 1
ATOM 679 O O . VAL A 1 87 ? 6.908 1.103 -11.211 1.00 98.56 87 VAL A O 1
ATOM 682 N N . CYS A 1 88 ? 8.105 2.163 -9.634 1.00 98.56 88 CYS A N 1
ATOM 683 C CA . CYS A 1 88 ? 7.279 3.375 -9.634 1.00 98.56 88 CYS A CA 1
ATOM 684 C C . CYS A 1 88 ? 7.317 4.084 -10.999 1.00 98.56 88 CYS A C 1
ATOM 686 O O . CYS A 1 88 ? 6.270 4.462 -11.527 1.00 98.56 88 CYS A O 1
ATOM 688 N N . ASP A 1 89 ? 8.493 4.190 -11.617 1.00 98.38 89 ASP A N 1
ATOM 689 C CA . ASP A 1 89 ? 8.653 4.770 -12.957 1.00 98.38 89 ASP A CA 1
ATOM 690 C C . ASP A 1 89 ? 7.916 3.946 -14.022 1.00 98.38 89 ASP A C 1
ATOM 692 O O . ASP A 1 89 ? 7.227 4.486 -14.898 1.00 98.38 89 ASP A O 1
ATOM 696 N N . LYS A 1 90 ? 7.971 2.615 -13.916 1.00 98.25 90 LYS A N 1
ATOM 697 C CA . LYS A 1 90 ? 7.203 1.716 -14.786 1.00 98.25 90 LYS A CA 1
ATOM 698 C C . LYS A 1 90 ? 5.690 1.871 -14.588 1.00 98.25 90 LYS A C 1
ATOM 700 O O . LYS A 1 90 ? 4.944 1.830 -15.561 1.00 98.25 90 LYS A O 1
ATOM 705 N N . VAL A 1 91 ? 5.220 2.067 -13.354 1.00 98.50 91 VAL A N 1
ATOM 706 C CA . VAL A 1 91 ? 3.797 2.331 -13.072 1.00 98.50 91 VAL A CA 1
ATOM 707 C C . VAL A 1 91 ? 3.353 3.648 -13.701 1.00 98.50 91 VAL A C 1
ATOM 709 O O . VAL A 1 91 ? 2.288 3.695 -14.309 1.00 98.50 91 VAL A O 1
ATOM 712 N N . ASN A 1 92 ? 4.167 4.696 -13.586 1.00 98.06 92 ASN A N 1
ATOM 713 C CA . ASN A 1 92 ? 3.850 6.029 -14.100 1.00 98.06 92 ASN A CA 1
ATOM 714 C C . ASN A 1 92 ? 3.909 6.136 -15.631 1.00 98.06 92 ASN A C 1
ATOM 716 O O . ASN A 1 92 ? 3.252 7.003 -16.207 1.00 98.06 92 ASN A O 1
ATOM 720 N N . SER A 1 93 ? 4.677 5.272 -16.296 1.00 97.56 93 SER A N 1
ATOM 721 C CA . SER A 1 93 ? 4.810 5.265 -17.761 1.00 97.56 93 SER A CA 1
ATOM 722 C C . SER A 1 93 ? 3.706 4.491 -18.493 1.00 97.56 93 SER A C 1
ATOM 724 O O . SER A 1 93 ? 3.559 4.656 -19.704 1.00 97.56 93 SER A O 1
ATOM 726 N N . ASP A 1 94 ? 2.899 3.693 -17.787 1.00 95.44 94 ASP A N 1
ATOM 727 C CA . ASP A 1 94 ? 1.779 2.936 -18.356 1.00 95.44 94 ASP A CA 1
ATOM 728 C C . ASP A 1 94 ? 0.433 3.448 -17.802 1.00 95.44 94 ASP A C 1
ATOM 730 O O . ASP A 1 94 ? 0.194 3.368 -16.597 1.00 95.44 94 ASP A O 1
ATOM 734 N N . PRO A 1 95 ? -0.520 3.892 -18.647 1.00 95.06 95 PRO A N 1
ATOM 735 C CA . PRO A 1 95 ? -1.868 4.266 -18.205 1.00 95.06 95 PRO A CA 1
ATOM 736 C C . PRO A 1 95 ? -2.623 3.164 -17.440 1.00 95.06 95 PRO A C 1
ATOM 738 O O . PRO A 1 95 ? -3.505 3.459 -16.633 1.00 95.06 95 PRO A O 1
ATOM 741 N N . ARG A 1 96 ? -2.312 1.886 -17.694 1.00 96.31 96 ARG A N 1
ATOM 742 C CA . ARG A 1 96 ? -2.847 0.720 -16.964 1.00 96.31 96 ARG A CA 1
ATOM 743 C C . ARG A 1 96 ? -1.915 0.244 -15.850 1.00 96.31 96 ARG A C 1
ATOM 745 O O . ARG A 1 96 ? -2.276 -0.675 -15.109 1.00 96.31 96 ARG A O 1
ATOM 752 N N . GLY A 1 97 ? -0.752 0.874 -15.718 1.00 97.75 97 GLY A N 1
ATOM 753 C CA . GLY A 1 97 ? 0.270 0.589 -14.723 1.00 97.75 97 GLY A CA 1
ATOM 754 C C . GLY A 1 97 ? -0.285 0.519 -13.306 1.00 97.75 97 GLY A C 1
ATOM 755 O O . GLY A 1 97 ? -0.063 -0.496 -12.648 1.00 97.75 97 GLY A O 1
ATOM 756 N N . PRO A 1 98 ? -1.086 1.502 -12.849 1.00 98.25 98 PRO A N 1
ATOM 757 C CA . PRO A 1 98 ? -1.583 1.505 -11.482 1.00 98.25 98 PRO A CA 1
ATOM 758 C C . PRO A 1 98 ? -2.372 0.253 -11.090 1.00 98.25 98 PRO A C 1
ATOM 760 O O . PRO A 1 98 ? -2.077 -0.395 -10.085 1.00 98.25 98 PRO A O 1
ATOM 763 N N . LYS A 1 99 ? -3.335 -0.135 -11.930 1.00 96.94 99 LYS A N 1
ATOM 764 C CA . LYS A 1 99 ? -4.168 -1.318 -11.707 1.00 96.94 99 LYS A CA 1
ATOM 765 C C . LYS A 1 99 ? -3.349 -2.607 -11.800 1.00 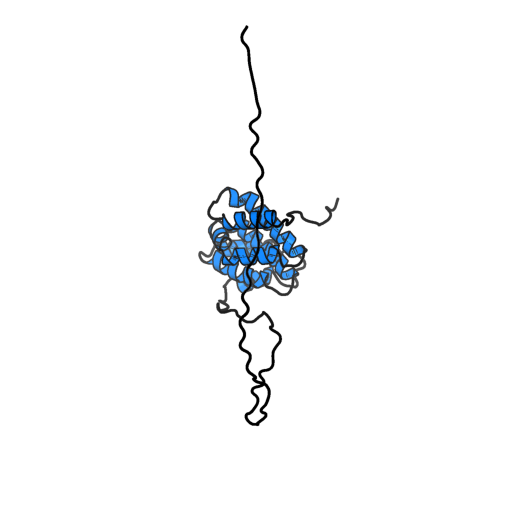96.94 99 LYS A C 1
ATOM 767 O O . LYS A 1 99 ? -3.471 -3.475 -10.940 1.00 96.94 99 LYS A O 1
ATOM 772 N N . ASN A 1 100 ? -2.506 -2.732 -12.825 1.00 97.69 100 ASN A N 1
ATOM 773 C CA . ASN A 1 100 ? -1.713 -3.940 -13.063 1.00 97.69 100 ASN A CA 1
ATOM 774 C C . ASN A 1 100 ? -0.649 -4.165 -11.977 1.00 97.69 100 ASN A C 1
ATOM 776 O O . ASN A 1 100 ? -0.473 -5.292 -11.511 1.00 97.69 100 ASN A O 1
ATOM 780 N N . ALA A 1 101 ? 0.021 -3.105 -11.525 1.00 98.44 101 ALA A N 1
ATOM 781 C CA . ALA A 1 101 ? 0.967 -3.188 -10.421 1.00 98.44 101 ALA A CA 1
ATOM 782 C C . ALA A 1 101 ? 0.268 -3.549 -9.110 1.00 98.44 101 ALA A C 1
ATOM 784 O O . ALA A 1 101 ? 0.747 -4.428 -8.399 1.00 98.44 101 ALA A O 1
ATOM 785 N N . LEU A 1 102 ? -0.894 -2.953 -8.814 1.00 98.38 102 LEU A N 1
ATOM 786 C CA . LEU A 1 102 ? -1.642 -3.285 -7.601 1.00 98.38 102 LEU A CA 1
ATOM 787 C C . LEU A 1 102 ? -2.082 -4.758 -7.570 1.00 98.38 102 LEU A C 1
ATOM 789 O O . LEU A 1 102 ? -2.047 -5.382 -6.510 1.00 98.38 102 LEU A O 1
ATOM 793 N N . LEU A 1 103 ? -2.443 -5.336 -8.722 1.00 97.19 103 LEU A N 1
ATOM 794 C CA . LEU A 1 103 ? -2.742 -6.769 -8.839 1.00 97.19 103 LEU A CA 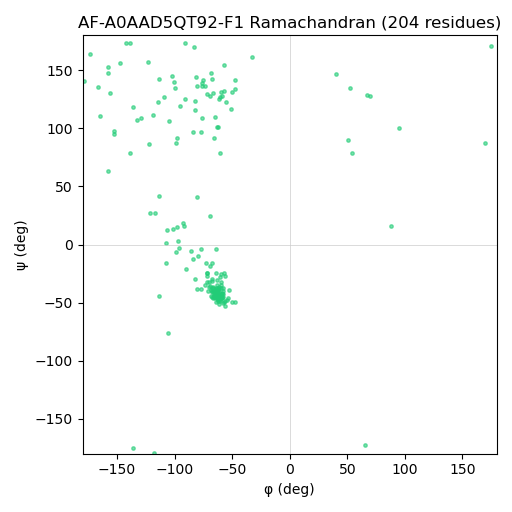1
ATOM 795 C C . LEU A 1 103 ? -1.534 -7.634 -8.456 1.00 97.19 103 LEU A C 1
ATOM 797 O O . LEU A 1 103 ? -1.668 -8.539 -7.634 1.00 97.19 103 LEU A O 1
ATOM 801 N N . SER A 1 104 ? -0.354 -7.340 -8.998 1.00 98.25 104 SER A N 1
ATOM 802 C CA . SER A 1 104 ? 0.883 -8.062 -8.676 1.00 98.25 104 SER A CA 1
ATOM 803 C C . SER A 1 104 ? 1.324 -7.852 -7.220 1.00 98.25 104 SER A C 1
ATOM 805 O O . SER A 1 104 ? 1.698 -8.812 -6.549 1.00 98.25 104 SER A O 1
ATOM 807 N N . ILE A 1 105 ? 1.207 -6.631 -6.681 1.00 98.56 105 ILE A N 1
ATOM 808 C CA . ILE A 1 105 ? 1.464 -6.338 -5.259 1.00 98.56 105 ILE A CA 1
ATOM 809 C C . ILE A 1 105 ? 0.535 -7.180 -4.380 1.00 98.56 105 ILE A C 1
ATOM 811 O O . ILE A 1 105 ? 1.000 -7.809 -3.432 1.00 98.56 105 ILE A O 1
ATOM 815 N N . ARG A 1 106 ? -0.762 -7.260 -4.709 1.00 98.06 106 ARG A N 1
ATOM 816 C CA . ARG A 1 106 ? -1.736 -8.075 -3.964 1.00 98.06 106 ARG A CA 1
ATOM 817 C C . ARG A 1 106 ? -1.337 -9.551 -3.918 1.00 98.06 106 ARG A C 1
ATOM 819 O O . ARG A 1 106 ? -1.475 -10.168 -2.862 1.00 98.06 106 ARG A O 1
ATOM 826 N N . LYS A 1 107 ? -0.807 -10.110 -5.014 1.00 97.31 107 LYS A N 1
ATOM 827 C CA . LYS A 1 107 ? -0.275 -11.486 -5.026 1.00 97.31 107 LYS A CA 1
ATOM 828 C C . LYS A 1 107 ? 0.849 -11.645 -3.996 1.00 97.31 107 LYS A C 1
ATOM 830 O O . LYS A 1 107 ? 0.825 -12.586 -3.208 1.00 97.31 107 LYS A O 1
ATOM 835 N N . ARG A 1 108 ? 1.793 -10.697 -3.938 1.00 97.88 108 ARG A N 1
ATOM 836 C CA . ARG A 1 108 ? 2.916 -10.739 -2.979 1.00 97.88 108 ARG A CA 1
ATOM 837 C C . ARG A 1 108 ? 2.496 -10.464 -1.533 1.00 97.88 108 ARG A C 1
ATOM 839 O O . ARG A 1 108 ? 3.052 -11.070 -0.626 1.00 97.88 108 ARG A O 1
ATOM 846 N N . LEU A 1 109 ? 1.477 -9.634 -1.297 1.00 98.44 109 LEU A N 1
ATOM 847 C CA . LEU A 1 109 ? 0.902 -9.432 0.043 1.00 98.44 109 LEU A CA 1
ATOM 848 C C . LEU A 1 109 ? 0.261 -10.707 0.611 1.00 98.44 109 LEU A C 1
ATOM 850 O O . LEU A 1 109 ? 0.169 -10.853 1.829 1.00 98.44 109 LEU A O 1
ATOM 854 N N . ASN A 1 110 ? -0.163 -11.630 -0.253 1.00 97.06 110 ASN A N 1
ATOM 855 C CA . ASN A 1 110 ? -0.716 -12.937 0.111 1.00 97.06 110 ASN A CA 1
ATOM 856 C C . ASN A 1 110 ? 0.295 -14.081 0.032 1.00 97.06 110 ASN A C 1
ATOM 858 O O . ASN A 1 110 ? -0.080 -15.252 0.076 1.00 97.06 110 ASN A O 1
ATOM 862 N N . HIS A 1 111 ? 1.582 -13.753 -0.048 1.00 97.94 111 HIS A N 1
ATOM 863 C CA . HIS A 1 111 ? 2.631 -14.751 0.001 1.00 97.94 111 HIS A CA 1
ATOM 864 C C . HIS A 1 111 ? 2.726 -15.397 1.393 1.00 97.94 111 HIS A C 1
ATOM 866 O O . HIS A 1 111 ? 2.488 -14.758 2.417 1.00 97.94 111 HIS A O 1
ATOM 872 N N . ARG A 1 112 ? 3.105 -16.680 1.428 1.00 96.44 112 ARG A N 1
ATOM 873 C CA . ARG A 1 112 ? 3.270 -17.451 2.675 1.00 96.44 112 ARG A CA 1
ATOM 874 C C . ARG A 1 112 ? 4.438 -16.969 3.537 1.00 96.44 112 ARG A C 1
ATOM 876 O O . ARG A 1 112 ? 4.419 -17.137 4.750 1.00 96.44 112 ARG A O 1
ATOM 883 N N . ASP A 1 113 ? 5.463 -16.419 2.891 1.00 96.88 113 ASP A N 1
ATOM 884 C CA . ASP A 1 113 ? 6.656 -15.914 3.562 1.00 96.88 113 ASP A CA 1
ATOM 885 C C . ASP A 1 113 ? 6.396 -14.489 4.087 1.00 96.88 113 ASP A C 1
ATOM 887 O O . ASP A 1 113 ? 6.189 -13.579 3.275 1.00 96.88 113 ASP A O 1
ATOM 891 N N . PRO A 1 114 ? 6.422 -14.263 5.416 1.00 96.94 114 PRO A N 1
ATOM 892 C CA . PRO A 1 114 ? 6.203 -12.941 5.993 1.00 96.94 114 PRO A CA 1
ATOM 893 C C . PRO A 1 114 ? 7.239 -11.905 5.541 1.00 96.94 114 PRO A C 1
ATOM 895 O O . PRO A 1 114 ? 6.911 -10.719 5.483 1.00 96.94 114 PRO A O 1
ATOM 898 N N . HIS A 1 115 ? 8.459 -12.321 5.195 1.00 97.19 115 HIS A N 1
ATOM 899 C CA . HIS A 1 115 ? 9.493 -11.420 4.690 1.00 97.19 115 HIS A CA 1
ATOM 900 C C . HIS A 1 115 ? 9.112 -10.834 3.328 1.00 97.19 115 HIS A C 1
ATOM 902 O O . HIS A 1 115 ? 9.149 -9.619 3.132 1.00 97.19 115 HIS A O 1
ATOM 908 N N . VAL A 1 116 ? 8.617 -11.678 2.419 1.00 98.38 116 VAL A N 1
ATOM 909 C CA . VAL A 1 116 ? 8.078 -11.243 1.119 1.00 98.38 116 VAL A CA 1
ATOM 910 C C . VAL A 1 116 ? 6.920 -10.261 1.301 1.00 98.38 116 VAL A C 1
ATOM 912 O O . VAL A 1 116 ? 6.853 -9.254 0.596 1.00 98.38 116 VAL A O 1
ATOM 915 N N . VAL A 1 117 ? 6.028 -10.512 2.265 1.00 98.50 117 VAL A N 1
ATOM 916 C CA . VAL A 1 117 ? 4.900 -9.612 2.560 1.00 98.50 117 VAL A CA 1
ATOM 917 C C . VAL A 1 117 ? 5.392 -8.248 3.054 1.00 98.50 117 VAL A C 1
ATOM 919 O O . VAL A 1 117 ? 4.855 -7.221 2.639 1.00 98.50 117 VAL A O 1
ATOM 922 N N . LEU A 1 118 ? 6.431 -8.203 3.893 1.00 98.38 118 LEU A N 1
ATOM 923 C CA . LEU A 1 118 ? 7.026 -6.945 4.361 1.00 98.38 118 LEU A CA 1
ATOM 924 C C . LEU A 1 118 ? 7.657 -6.144 3.218 1.00 98.38 118 LEU A C 1
ATOM 926 O O . LEU A 1 118 ? 7.432 -4.936 3.146 1.00 98.38 118 LEU A O 1
ATOM 930 N N . LEU A 1 119 ? 8.381 -6.804 2.309 1.00 98.44 119 LEU A N 1
ATOM 931 C CA . LEU A 1 119 ? 8.923 -6.165 1.106 1.00 98.44 119 LEU A CA 1
ATOM 932 C C . LEU A 1 119 ? 7.797 -5.643 0.201 1.00 98.44 119 LEU A C 1
ATOM 934 O O . LEU A 1 119 ? 7.871 -4.521 -0.297 1.00 98.44 119 LEU A O 1
ATOM 938 N N . ALA A 1 120 ? 6.716 -6.410 0.035 1.00 98.69 120 ALA A N 1
ATOM 939 C CA . ALA A 1 120 ? 5.552 -5.995 -0.747 1.00 98.69 120 ALA A CA 1
ATOM 940 C C . ALA A 1 120 ? 4.836 -4.774 -0.145 1.00 98.69 120 ALA A C 1
ATOM 942 O O . ALA A 1 120 ? 4.409 -3.892 -0.891 1.00 98.69 120 ALA A O 1
ATOM 943 N N . LEU A 1 121 ? 4.749 -4.675 1.188 1.00 98.69 121 LEU A N 1
ATOM 944 C CA . LEU A 1 121 ? 4.247 -3.473 1.864 1.00 98.69 121 LEU A CA 1
ATOM 945 C C . LEU A 1 121 ? 5.126 -2.247 1.576 1.00 98.69 121 LEU A C 1
ATOM 947 O O . LEU A 1 121 ? 4.596 -1.157 1.388 1.00 98.69 121 LEU A O 1
ATOM 951 N N . SER A 1 122 ? 6.448 -2.410 1.487 1.00 98.56 122 SER A N 1
ATOM 952 C CA . SER A 1 122 ? 7.358 -1.311 1.129 1.00 98.56 122 SER A CA 1
ATOM 953 C C . SER A 1 122 ? 7.197 -0.863 -0.323 1.00 98.56 122 SER A C 1
ATOM 955 O O . SER A 1 122 ? 7.189 0.336 -0.601 1.00 98.56 122 SER A O 1
ATOM 957 N N . VAL A 1 123 ? 6.998 -1.805 -1.251 1.00 98.75 123 VAL A N 1
ATOM 958 C CA . VAL A 1 123 ? 6.669 -1.488 -2.653 1.00 98.75 123 VAL A CA 1
ATOM 959 C C . VAL A 1 123 ? 5.347 -0.723 -2.731 1.00 98.75 123 VAL A C 1
ATOM 961 O O . VAL A 1 123 ? 5.260 0.276 -3.443 1.00 98.75 123 VAL A O 1
ATOM 964 N N . LEU A 1 124 ? 4.331 -1.159 -1.979 1.00 98.81 124 LEU A N 1
ATOM 965 C CA . LEU A 1 124 ? 3.026 -0.504 -1.922 1.00 98.81 124 LEU A CA 1
ATOM 966 C C . LEU A 1 124 ? 3.116 0.929 -1.376 1.00 98.81 124 LEU A C 1
ATOM 968 O O . LEU A 1 124 ? 2.562 1.836 -1.997 1.00 98.81 124 LEU A O 1
ATOM 972 N N . ASP A 1 125 ? 3.822 1.140 -0.260 1.00 98.62 125 ASP A N 1
ATOM 973 C CA . ASP A 1 125 ? 4.053 2.475 0.316 1.00 98.62 125 ASP A CA 1
ATOM 974 C C . ASP A 1 125 ? 4.782 3.390 -0.674 1.00 98.62 125 ASP A C 1
ATOM 976 O O . ASP A 1 125 ? 4.373 4.531 -0.894 1.00 98.62 125 ASP A O 1
ATOM 980 N N . SER A 1 126 ? 5.810 2.870 -1.351 1.00 98.62 126 SER A N 1
ATOM 981 C CA . SER A 1 126 ? 6.526 3.631 -2.374 1.00 98.62 126 SER A CA 1
ATOM 982 C C . SER A 1 126 ? 5.625 3.998 -3.554 1.00 98.62 126 SER A C 1
ATOM 984 O O . SER A 1 126 ? 5.625 5.151 -3.990 1.00 98.62 126 SER A O 1
ATOM 986 N N . CYS A 1 127 ? 4.816 3.063 -4.057 1.00 98.69 127 CYS A N 1
ATOM 987 C CA . CYS A 1 127 ? 3.899 3.346 -5.161 1.00 98.69 127 CYS A CA 1
ATOM 988 C C . CYS A 1 127 ? 2.828 4.371 -4.757 1.00 98.69 127 CYS A C 1
ATOM 990 O O . CYS A 1 127 ? 2.521 5.270 -5.537 1.00 98.69 127 CYS A O 1
ATOM 992 N N . TRP A 1 128 ? 2.304 4.309 -3.528 1.00 98.44 128 TRP A N 1
ATOM 993 C CA . TRP A 1 128 ? 1.353 5.301 -3.012 1.00 98.44 128 TRP A CA 1
ATOM 994 C C . TRP A 1 128 ? 1.921 6.727 -3.042 1.00 98.44 128 TRP A C 1
ATOM 996 O O . TRP A 1 128 ? 1.249 7.665 -3.495 1.00 98.44 128 TRP A O 1
ATOM 1006 N N . SER A 1 1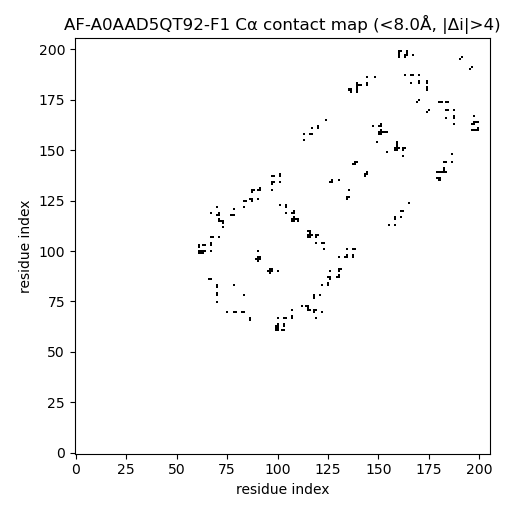29 ? 3.169 6.890 -2.597 1.00 97.88 129 SER A N 1
ATOM 1007 C CA . SER A 1 129 ? 3.832 8.194 -2.559 1.00 97.88 129 SER A CA 1
ATOM 1008 C C . SER A 1 129 ? 4.243 8.698 -3.949 1.00 97.88 129 SER A C 1
ATOM 1010 O O . SER A 1 129 ? 4.129 9.896 -4.198 1.00 97.88 129 SER A O 1
ATOM 1012 N N . ASN A 1 130 ? 4.647 7.814 -4.871 1.00 98.06 130 ASN A N 1
ATOM 1013 C CA . ASN A 1 130 ? 5.294 8.207 -6.133 1.00 98.06 130 ASN A CA 1
ATOM 1014 C C . ASN A 1 130 ? 4.430 8.053 -7.402 1.00 98.06 130 ASN A C 1
ATOM 1016 O O . ASN A 1 130 ? 4.775 8.629 -8.431 1.00 98.06 130 ASN A O 1
ATOM 1020 N N . CYS A 1 131 ? 3.314 7.311 -7.369 1.00 97.88 131 CYS A N 1
ATOM 1021 C CA . CYS A 1 131 ? 2.534 6.972 -8.578 1.00 97.88 131 CYS A CA 1
ATOM 1022 C C . CYS A 1 131 ? 1.265 7.821 -8.795 1.00 97.88 131 CYS A C 1
ATOM 1024 O O . CYS A 1 131 ? 0.387 7.487 -9.595 1.00 97.88 131 CYS A O 1
ATOM 1026 N N . GLY A 1 132 ? 1.143 8.922 -8.049 1.00 95.50 132 GLY A N 1
ATOM 1027 C CA . GLY A 1 132 ? 0.074 9.905 -8.211 1.00 95.50 132 GLY A CA 1
ATOM 1028 C C . GLY A 1 132 ? -1.350 9.406 -7.892 1.00 95.50 132 GLY A C 1
ATOM 1029 O O . GLY A 1 132 ? -1.554 8.299 -7.384 1.00 95.50 132 GLY A O 1
ATOM 1030 N N . PRO A 1 133 ? -2.377 10.236 -8.171 1.00 96.25 133 PRO A N 1
ATOM 1031 C CA . PRO A 1 133 ? -3.761 9.964 -7.767 1.00 96.25 133 PRO A CA 1
ATOM 1032 C C . PRO A 1 133 ? -4.377 8.709 -8.397 1.00 96.25 133 PRO A C 1
ATOM 1034 O O . PRO A 1 133 ? -5.213 8.058 -7.773 1.00 96.25 133 PRO A O 1
ATOM 1037 N N . ALA A 1 134 ? -3.959 8.339 -9.614 1.00 96.75 134 ALA A N 1
ATOM 1038 C CA . ALA A 1 134 ? -4.480 7.157 -10.301 1.00 96.75 134 ALA A CA 1
ATOM 1039 C C . ALA A 1 134 ? -4.199 5.869 -9.508 1.00 96.75 134 ALA A C 1
ATOM 1041 O O . ALA A 1 134 ? -5.104 5.059 -9.319 1.00 96.75 134 ALA A O 1
ATOM 1042 N N . PHE A 1 135 ? -2.985 5.715 -8.969 1.00 98.38 135 PHE A N 1
ATOM 1043 C CA . PHE A 1 135 ? -2.636 4.585 -8.105 1.00 98.38 135 PHE A CA 1
ATOM 1044 C C . PHE A 1 135 ? -3.368 4.616 -6.768 1.00 98.38 135 PHE A C 1
ATOM 1046 O O . PHE A 1 135 ? -3.941 3.608 -6.352 1.00 98.38 135 PHE A O 1
ATOM 1053 N N . ARG A 1 136 ? -3.429 5.782 -6.119 1.00 98.12 136 ARG A N 1
ATOM 1054 C CA . ARG A 1 136 ? -4.127 5.928 -4.831 1.00 98.12 136 ARG A CA 1
ATOM 1055 C C . ARG A 1 136 ? -5.611 5.579 -4.936 1.00 98.12 136 ARG A C 1
ATOM 1057 O O . ARG A 1 136 ? -6.156 4.976 -4.017 1.00 98.12 136 ARG A O 1
ATOM 1064 N N . LYS A 1 137 ? -6.252 5.877 -6.070 1.00 97.19 137 LYS A N 1
ATOM 1065 C CA . LYS A 1 137 ? -7.647 5.501 -6.338 1.00 97.19 137 LYS A CA 1
ATOM 1066 C C . LYS A 1 137 ? -7.847 3.985 -6.444 1.00 97.19 137 LYS A C 1
ATOM 1068 O O . LYS A 1 137 ? -8.838 3.478 -5.926 1.00 97.19 137 LYS A O 1
ATOM 1073 N N . GLU A 1 138 ? -6.919 3.259 -7.069 1.00 97.75 138 GLU A N 1
ATOM 1074 C CA . GLU A 1 138 ? -6.963 1.787 -7.129 1.00 97.75 138 GLU A CA 1
ATOM 1075 C C . GLU A 1 138 ? -6.797 1.166 -5.728 1.00 97.75 138 GLU A C 1
ATOM 1077 O O . GLU A 1 138 ? -7.531 0.243 -5.354 1.00 97.75 138 GLU A O 1
ATOM 1082 N N . VAL A 1 139 ? -5.881 1.717 -4.919 1.00 98.25 139 VAL A N 1
ATOM 1083 C CA . VAL A 1 139 ? -5.685 1.327 -3.509 1.00 98.25 139 VAL A CA 1
ATOM 1084 C C . VAL A 1 139 ? -6.925 1.646 -2.669 1.00 98.25 139 VAL A C 1
ATOM 1086 O O . VAL A 1 139 ? -7.351 0.823 -1.862 1.00 98.25 139 VAL A O 1
ATOM 1089 N N . SER A 1 140 ? -7.561 2.797 -2.897 1.00 97.56 140 SER A N 1
ATOM 1090 C CA . SER A 1 140 ? -8.815 3.210 -2.254 1.00 97.56 140 SER A CA 1
ATOM 1091 C C . SER A 1 140 ? -10.051 2.564 -2.904 1.00 97.56 140 SER A C 1
ATOM 1093 O O . SER A 1 140 ? -11.089 3.203 -3.083 1.00 97.56 140 SER A O 1
ATOM 1095 N N . SER A 1 141 ? -9.961 1.278 -3.245 1.00 97.56 141 SER A N 1
ATOM 1096 C CA . SER A 1 141 ? -11.097 0.448 -3.653 1.00 97.56 141 SER A CA 1
ATOM 1097 C C . SER A 1 141 ? -11.535 -0.453 -2.499 1.00 97.56 141 SER A C 1
ATOM 1099 O O . SER A 1 141 ? -10.699 -0.961 -1.755 1.00 97.56 141 SER A O 1
ATOM 1101 N N . ALA A 1 142 ? -12.838 -0.723 -2.363 1.00 96.69 142 ALA A N 1
ATOM 1102 C CA . ALA A 1 142 ? -13.358 -1.564 -1.275 1.00 96.69 142 ALA A CA 1
ATOM 1103 C C . ALA A 1 142 ? -12.654 -2.934 -1.192 1.00 96.69 142 ALA A C 1
ATOM 1105 O O . ALA A 1 142 ? -12.312 -3.399 -0.108 1.00 96.69 142 ALA A O 1
ATOM 1106 N N . SER A 1 143 ? -12.362 -3.542 -2.350 1.00 95.94 143 SER A N 1
ATOM 1107 C CA . SER A 1 143 ? -11.648 -4.822 -2.419 1.00 95.94 143 SER A CA 1
ATOM 1108 C C . SER A 1 143 ? -10.251 -4.766 -1.795 1.00 95.94 143 SER A C 1
ATOM 1110 O O . SER A 1 143 ? -9.871 -5.673 -1.061 1.00 95.94 143 SER A O 1
ATOM 1112 N N . PHE A 1 144 ? -9.488 -3.702 -2.058 1.00 98.00 144 PHE A N 1
ATOM 1113 C CA . PHE A 1 144 ? -8.124 -3.577 -1.557 1.00 98.00 144 PHE A CA 1
ATOM 1114 C C . PHE A 1 144 ? -8.090 -3.061 -0.113 1.00 98.00 144 PHE A C 1
ATOM 1116 O O . PHE A 1 144 ? -7.222 -3.453 0.659 1.00 98.00 144 PHE A O 1
ATOM 1123 N N . ILE A 1 145 ? -9.074 -2.258 0.292 1.00 98.25 145 ILE A N 1
ATOM 1124 C CA . ILE A 1 145 ? -9.237 -1.818 1.682 1.00 98.25 145 ILE A CA 1
ATOM 1125 C C . ILE A 1 145 ? -9.514 -3.004 2.612 1.00 98.25 145 ILE A C 1
ATOM 1127 O O . ILE A 1 145 ? -8.903 -3.082 3.675 1.00 98.25 145 ILE A O 1
ATOM 1131 N N . ASN A 1 146 ? -10.347 -3.963 2.197 1.00 97.88 146 ASN A N 1
ATOM 1132 C CA . ASN A 1 146 ? -10.574 -5.195 2.963 1.00 97.88 146 ASN A CA 1
ATOM 1133 C C . ASN A 1 146 ? -9.287 -6.026 3.109 1.00 97.88 146 ASN A C 1
ATOM 1135 O O . ASN A 1 146 ? -9.009 -6.569 4.178 1.00 97.88 146 ASN A O 1
ATOM 1139 N N . GLU A 1 147 ? -8.475 -6.092 2.051 1.00 97.69 147 GLU A N 1
ATOM 1140 C CA . GLU A 1 147 ? -7.164 -6.745 2.085 1.00 97.69 147 GLU A CA 1
ATOM 1141 C C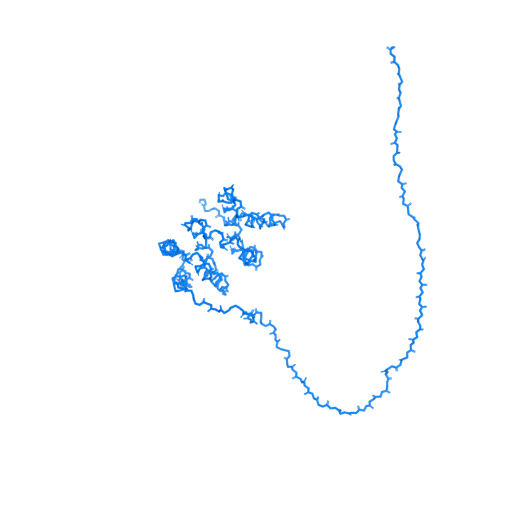 . GLU A 1 147 ? -6.227 -6.050 3.088 1.00 97.69 147 GLU A C 1
ATOM 1143 O O . GLU A 1 147 ? -5.647 -6.705 3.954 1.00 97.69 147 GLU A O 1
ATOM 1148 N N . LEU A 1 148 ? -6.130 -4.716 3.033 1.00 98.06 148 LEU A N 1
ATOM 1149 C CA . LEU A 1 148 ? -5.332 -3.919 3.971 1.00 98.06 148 LEU A CA 1
ATOM 1150 C C . LEU A 1 148 ? -5.807 -4.071 5.416 1.00 98.06 148 LEU A C 1
ATOM 1152 O O . LEU A 1 148 ? -4.975 -4.205 6.312 1.00 98.06 148 LEU A O 1
ATOM 1156 N N . GLN A 1 149 ? -7.120 -4.095 5.650 1.00 98.50 149 GLN A N 1
ATOM 1157 C CA . GLN A 1 149 ? -7.690 -4.359 6.969 1.00 98.50 149 GLN A CA 1
ATOM 1158 C C . GLN A 1 149 ? -7.262 -5.736 7.481 1.00 98.50 149 GLN A C 1
ATOM 1160 O O . GLN A 1 149 ? -6.791 -5.854 8.611 1.00 98.50 149 GLN A O 1
ATOM 1165 N N . SER A 1 150 ? -7.343 -6.765 6.634 1.00 98.19 150 SER A N 1
ATOM 1166 C CA . SER A 1 150 ? -6.883 -8.110 6.981 1.00 98.19 150 SER A CA 1
ATOM 1167 C C . SER A 1 150 ? -5.392 -8.130 7.341 1.00 98.19 150 SER A C 1
ATOM 1169 O O . SER A 1 150 ? -5.009 -8.715 8.356 1.00 98.19 150 SER A O 1
ATOM 1171 N N . LYS A 1 151 ? -4.537 -7.413 6.595 1.00 98.31 151 LYS A N 1
ATOM 1172 C CA . LYS A 1 151 ? -3.107 -7.284 6.938 1.00 98.31 151 LYS A CA 1
ATOM 1173 C C . LYS A 1 151 ? -2.870 -6.506 8.232 1.00 98.31 151 LYS A C 1
ATOM 1175 O O . LYS A 1 151 ? -1.992 -6.874 9.011 1.00 98.31 151 LYS A O 1
ATOM 1180 N N . ALA A 1 152 ? -3.673 -5.484 8.503 1.00 97.94 152 ALA A N 1
ATOM 1181 C CA . ALA A 1 152 ? -3.582 -4.678 9.716 1.00 97.94 152 ALA A CA 1
ATOM 1182 C C . ALA A 1 152 ? -4.054 -5.415 10.983 1.00 97.94 152 ALA A C 1
ATOM 1184 O O . ALA A 1 152 ? -3.611 -5.049 12.073 1.00 97.94 152 ALA A O 1
ATOM 1185 N N . VAL A 1 153 ? -4.923 -6.425 10.856 1.00 97.62 153 VAL A N 1
ATOM 1186 C CA . VAL A 1 153 ? -5.585 -7.086 11.997 1.00 97.62 153 VAL A CA 1
ATOM 1187 C C . VAL A 1 153 ? -5.167 -8.548 12.184 1.00 97.62 153 VAL A C 1
ATOM 1189 O O . VAL A 1 153 ? -4.910 -8.970 13.308 1.00 97.62 153 VAL A O 1
ATOM 1192 N N . HIS A 1 154 ? -5.087 -9.328 11.106 1.00 96.62 154 HIS A N 1
ATOM 1193 C CA . HIS A 1 154 ? -4.963 -10.792 11.164 1.00 96.62 154 HIS A CA 1
ATOM 1194 C C . HIS A 1 154 ? -3.569 -11.324 10.793 1.00 96.62 154 HIS A C 1
ATOM 1196 O O . HIS A 1 154 ? -3.360 -12.534 10.769 1.00 96.62 154 HIS A O 1
ATOM 1202 N N . SER A 1 155 ? -2.609 -10.447 10.484 1.00 96.50 155 SER A N 1
ATOM 1203 C CA . SER A 1 155 ? -1.229 -10.847 10.165 1.00 96.50 155 SER A CA 1
ATOM 1204 C C . SER A 1 155 ? -0.323 -10.882 11.396 1.00 96.50 155 SER A C 1
ATOM 1206 O O . SER A 1 155 ? -0.702 -10.468 12.491 1.00 96.50 155 SER A O 1
ATOM 1208 N N . THR A 1 156 ? 0.912 -11.359 11.216 1.00 96.06 156 THR A N 1
ATOM 1209 C CA . THR A 1 156 ? 1.928 -11.320 12.274 1.00 96.06 156 THR A CA 1
ATOM 1210 C C . THR A 1 156 ? 2.150 -9.890 12.765 1.00 96.06 156 THR A C 1
ATOM 1212 O O . THR A 1 156 ? 1.953 -8.916 12.033 1.00 96.06 156 THR A O 1
ATOM 1215 N N . ARG A 1 157 ? 2.605 -9.759 14.014 1.00 95.06 157 ARG A N 1
ATOM 1216 C CA . ARG A 1 157 ? 2.788 -8.467 14.683 1.00 95.06 157 ARG A CA 1
ATOM 1217 C C . ARG A 1 157 ? 3.529 -7.443 13.820 1.00 95.06 157 ARG A C 1
ATOM 1219 O O . ARG A 1 157 ? 3.004 -6.354 13.626 1.00 95.06 157 ARG A O 1
ATOM 1226 N N . LEU A 1 158 ? 4.670 -7.822 13.241 1.00 95.62 158 LEU A N 1
ATOM 1227 C CA . LEU A 1 158 ? 5.499 -6.935 12.422 1.00 95.62 158 LEU A CA 1
ATOM 1228 C C . LEU A 1 158 ? 4.779 -6.445 11.152 1.00 95.62 158 LEU A C 1
ATOM 1230 O O . LEU A 1 158 ? 4.805 -5.255 10.851 1.00 95.62 158 LEU A O 1
ATOM 1234 N N . ILE A 1 159 ? 4.081 -7.339 10.441 1.00 97.62 159 ILE A N 1
ATOM 1235 C CA . ILE A 1 159 ? 3.288 -6.987 9.250 1.00 97.62 159 ILE A CA 1
ATOM 1236 C C . ILE A 1 159 ? 2.136 -6.062 9.642 1.00 97.62 159 ILE A C 1
ATOM 1238 O O . ILE A 1 159 ? 1.907 -5.040 8.994 1.00 97.62 159 ILE A O 1
ATOM 1242 N N . SER A 1 160 ? 1.435 -6.399 10.724 1.00 97.75 160 SER A N 1
ATOM 1243 C CA . SER A 1 160 ? 0.286 -5.635 11.204 1.00 97.75 160 SER A CA 1
ATOM 1244 C C . SER A 1 160 ? 0.691 -4.221 11.650 1.00 97.75 160 SER A C 1
ATOM 1246 O O . SER A 1 160 ? 0.047 -3.249 11.262 1.00 97.75 160 SER A O 1
ATOM 1248 N N . GLU A 1 161 ? 1.803 -4.081 12.383 1.00 96.94 161 GLU A N 1
ATOM 1249 C CA . GLU A 1 161 ? 2.359 -2.793 12.813 1.00 96.94 161 GLU A CA 1
ATOM 1250 C C . GLU A 1 161 ? 2.804 -1.964 11.606 1.00 96.94 161 GLU A C 1
ATOM 1252 O O . GLU A 1 161 ? 2.369 -0.821 11.473 1.00 96.94 161 GLU A O 1
ATOM 1257 N N . LYS A 1 162 ? 3.581 -2.541 10.675 1.00 97.19 162 LYS A N 1
ATOM 1258 C CA . LYS A 1 162 ? 4.008 -1.842 9.449 1.00 97.19 162 LYS A CA 1
ATOM 1259 C C . LYS A 1 162 ? 2.808 -1.372 8.622 1.00 97.19 162 LYS A C 1
ATOM 1261 O O . LYS A 1 162 ? 2.795 -0.230 8.171 1.00 97.19 162 LYS A O 1
ATOM 1266 N N . THR A 1 163 ? 1.782 -2.212 8.473 1.00 98.50 163 THR A N 1
ATOM 1267 C CA . THR A 1 163 ? 0.551 -1.865 7.741 1.00 98.50 163 THR A CA 1
ATOM 1268 C C . THR A 1 163 ? -0.175 -0.696 8.404 1.00 98.50 163 THR A C 1
ATOM 1270 O O . THR A 1 163 ? -0.539 0.262 7.725 1.00 98.50 163 THR A O 1
ATOM 1273 N N . ARG A 1 164 ? -0.350 -0.724 9.732 1.00 98.12 164 ARG A N 1
ATOM 1274 C CA . ARG A 1 164 ? -1.001 0.369 10.472 1.00 98.12 164 ARG A CA 1
ATOM 1275 C C . ARG A 1 164 ? -0.203 1.670 10.384 1.00 98.12 164 ARG A C 1
ATOM 1277 O O . ARG A 1 164 ? -0.783 2.705 10.073 1.00 98.12 164 ARG A O 1
ATOM 1284 N N . MET A 1 165 ? 1.116 1.619 10.568 1.00 97.44 165 MET A N 1
ATOM 1285 C CA . MET A 1 165 ? 2.000 2.785 10.417 1.00 97.44 165 MET A CA 1
ATOM 1286 C C . MET A 1 165 ? 1.909 3.404 9.016 1.00 97.44 165 MET A C 1
ATOM 1288 O O . MET A 1 165 ? 1.831 4.623 8.881 1.00 97.44 165 MET A O 1
ATOM 1292 N N . MET A 1 166 ? 1.879 2.566 7.979 1.00 97.88 166 MET A N 1
ATOM 1293 C CA . MET A 1 166 ? 1.713 2.995 6.590 1.00 97.88 166 MET A CA 1
ATOM 1294 C C . MET A 1 166 ? 0.351 3.672 6.366 1.00 97.88 166 MET A C 1
ATOM 1296 O O . MET A 1 166 ? 0.300 4.756 5.793 1.00 97.88 166 MET A O 1
ATOM 1300 N N . ILE A 1 167 ? -0.741 3.098 6.887 1.00 98.25 167 ILE A N 1
ATOM 1301 C CA . ILE A 1 167 ? -2.082 3.706 6.821 1.00 98.25 167 ILE A CA 1
ATOM 1302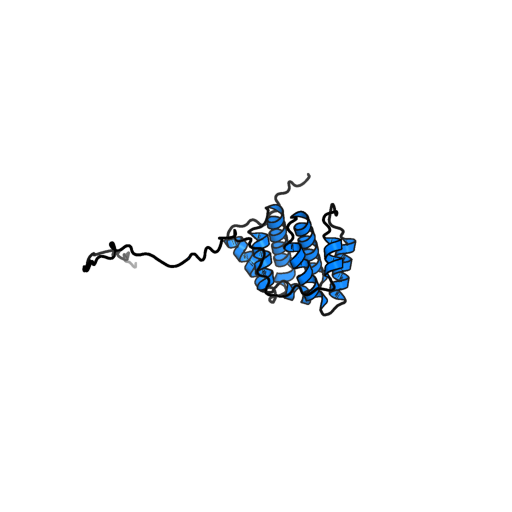 C C . ILE A 1 167 ? -2.105 5.072 7.521 1.00 98.25 167 ILE A C 1
ATOM 1304 O O . ILE A 1 167 ? -2.625 6.031 6.953 1.00 98.25 167 ILE A O 1
ATOM 1308 N N . LEU A 1 168 ? -1.529 5.186 8.726 1.00 97.50 168 LEU A N 1
ATOM 1309 C CA .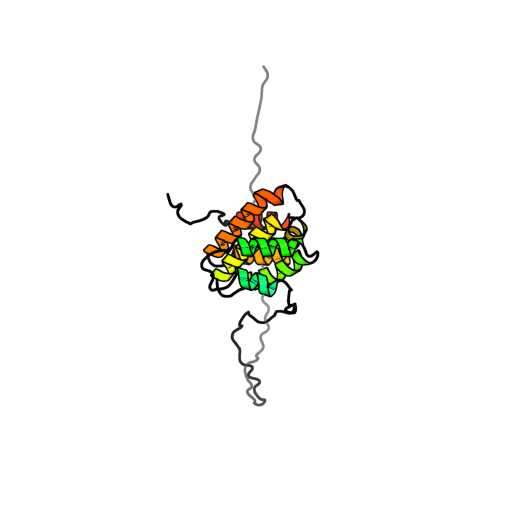 LEU A 1 168 ? -1.442 6.462 9.445 1.00 97.50 168 LEU A CA 1
ATOM 1310 C C . LEU A 1 168 ? -0.704 7.512 8.607 1.00 97.50 168 LEU A C 1
ATOM 1312 O O . LEU A 1 168 ? -1.237 8.598 8.386 1.00 97.50 168 LEU A O 1
ATOM 1316 N N . LYS A 1 169 ? 0.475 7.162 8.079 1.00 97.25 169 LYS A N 1
ATOM 1317 C CA . LYS A 1 169 ? 1.272 8.037 7.207 1.00 97.25 169 LYS A CA 1
ATOM 1318 C C . LYS A 1 169 ? 0.451 8.540 6.014 1.00 97.25 169 LYS A C 1
ATOM 1320 O O . LYS A 1 169 ? 0.476 9.732 5.717 1.00 97.25 169 LYS A O 1
ATOM 1325 N N . TRP A 1 170 ? -0.296 7.661 5.346 1.00 97.69 170 TRP A N 1
ATOM 1326 C CA . TRP A 1 170 ? -1.131 8.037 4.199 1.00 97.69 170 TRP A CA 1
ATOM 1327 C C . TRP A 1 170 ? -2.289 8.960 4.581 1.00 97.69 170 TRP A C 1
ATOM 1329 O O . TRP A 1 170 ? -2.637 9.877 3.832 1.00 97.69 170 TRP A O 1
ATOM 1339 N N . VAL A 1 171 ? -2.897 8.735 5.748 1.00 97.12 171 VAL A N 1
ATOM 1340 C CA . VAL A 1 171 ? -3.966 9.595 6.267 1.00 97.12 171 VAL A CA 1
ATOM 1341 C C . VAL A 1 171 ? -3.431 10.975 6.630 1.00 97.12 171 VAL A C 1
ATOM 1343 O O . VAL A 1 171 ? -4.086 11.980 6.356 1.00 97.12 171 VAL A O 1
ATOM 1346 N N . GLU A 1 172 ? -2.242 11.047 7.220 1.00 95.12 172 GLU A N 1
ATOM 1347 C CA . GLU A 1 172 ? -1.635 12.305 7.647 1.00 95.12 172 GLU A CA 1
ATOM 1348 C C . GLU A 1 172 ? -1.150 13.179 6.492 1.00 95.12 172 GLU A C 1
ATOM 1350 O O . GLU A 1 172 ? -1.138 14.405 6.652 1.00 95.12 172 GLU A O 1
ATOM 1355 N N . ASN A 1 173 ? -0.805 12.569 5.358 1.00 94.19 173 ASN A N 1
ATOM 1356 C CA . ASN A 1 173 ? -0.217 13.246 4.209 1.00 94.19 173 ASN A CA 1
ATOM 1357 C C . ASN A 1 173 ? -1.230 13.411 3.068 1.00 94.19 173 ASN A C 1
ATOM 1359 O O . ASN A 1 173 ? -1.756 14.504 2.854 1.00 94.19 173 ASN A O 1
ATOM 1363 N N . GLU A 1 174 ? -1.527 12.344 2.326 1.00 94.38 174 GLU A N 1
ATOM 1364 C CA . GLU A 1 174 ? -2.294 12.432 1.081 1.00 94.38 174 GLU A CA 1
ATOM 1365 C C . GLU A 1 174 ? -3.811 12.529 1.303 1.00 94.38 174 GLU A C 1
ATOM 1367 O O . GLU A 1 174 ? -4.483 13.287 0.602 1.00 94.38 174 GLU A O 1
ATOM 1372 N N . CYS A 1 175 ? -4.373 11.808 2.281 1.00 91.75 175 CYS A N 1
ATOM 1373 C CA . CYS A 1 175 ? -5.836 11.726 2.436 1.00 91.75 175 CYS A CA 1
ATOM 1374 C C . CYS A 1 175 ? -6.475 13.012 2.987 1.00 91.75 175 CYS A C 1
ATOM 1376 O O . CYS A 1 175 ? -7.687 13.182 2.880 1.00 91.75 175 CYS A O 1
ATOM 1378 N N . LYS A 1 176 ? -5.689 13.932 3.568 1.00 90.62 176 LYS A N 1
ATOM 1379 C CA . LYS A 1 176 ? -6.183 15.260 3.984 1.00 90.62 176 LYS A CA 1
ATOM 1380 C C . LYS A 1 176 ? -6.512 16.153 2.791 1.00 90.62 176 LYS A C 1
ATOM 1382 O O . LYS A 1 176 ? -7.400 16.994 2.894 1.00 90.62 176 LYS A O 1
ATOM 1387 N N . ALA A 1 177 ? -5.781 15.989 1.690 1.00 89.38 177 ALA A N 1
ATOM 1388 C CA . ALA A 1 177 ? -5.924 16.814 0.496 1.00 89.38 177 ALA A CA 1
ATOM 1389 C C . ALA A 1 177 ? -6.945 16.249 -0.505 1.00 89.38 177 ALA A C 1
ATOM 1391 O O . ALA A 1 177 ? -7.449 16.997 -1.339 1.00 89.38 177 ALA A O 1
ATOM 1392 N N . ASP A 1 178 ? -7.254 14.951 -0.429 1.00 90.19 178 ASP A N 1
ATOM 1393 C CA . ASP A 1 178 ? -8.075 14.254 -1.420 1.00 90.19 178 ASP A CA 1
ATOM 1394 C C . ASP A 1 178 ? -9.218 13.458 -0.767 1.00 90.19 178 ASP A C 1
ATOM 1396 O O . ASP A 1 178 ? -9.018 12.412 -0.145 1.00 90.19 178 ASP A O 1
ATOM 1400 N N . SER A 1 179 ? -10.450 13.944 -0.948 1.00 91.12 179 SER A N 1
ATOM 1401 C CA . SER A 1 179 ? -11.665 13.314 -0.417 1.00 91.12 179 SER A CA 1
ATOM 1402 C C . SER A 1 179 ? -12.017 11.987 -1.097 1.00 91.12 179 SER A C 1
ATOM 1404 O O . SER A 1 179 ? -12.757 11.181 -0.521 1.00 91.12 179 SER A O 1
ATOM 1406 N N . SER A 1 180 ? -11.468 11.709 -2.286 1.00 91.19 180 SER A N 1
ATOM 1407 C CA . SER A 1 180 ? -11.672 10.431 -2.976 1.00 91.19 180 SER A CA 1
ATOM 1408 C C . SER A 1 180 ? -11.007 9.253 -2.252 1.00 91.19 180 SER A C 1
ATOM 1410 O O . SER A 1 180 ? -11.399 8.107 -2.465 1.00 91.19 180 SER A O 1
ATOM 1412 N N . LEU A 1 181 ? -10.083 9.531 -1.323 1.00 95.94 181 LEU A N 1
ATOM 1413 C CA . LEU A 1 181 ? -9.363 8.546 -0.505 1.00 95.94 181 LEU A CA 1
ATOM 1414 C C . LEU A 1 181 ? -10.061 8.244 0.835 1.00 95.94 181 LEU A C 1
ATOM 1416 O O . LEU A 1 181 ? -9.471 7.677 1.756 1.00 95.94 181 LEU A O 1
ATOM 1420 N N . SER A 1 182 ? -11.339 8.615 0.965 1.00 96.06 182 SER A N 1
ATOM 1421 C CA . SER A 1 182 ? -12.121 8.490 2.205 1.00 96.06 182 SER A CA 1
ATOM 1422 C C . SER A 1 182 ? -12.213 7.067 2.769 1.00 96.06 182 SER A C 1
ATOM 1424 O O . SER A 1 182 ? -12.375 6.913 3.983 1.00 96.06 182 SER A O 1
ATOM 1426 N N . LEU A 1 183 ? -12.066 6.023 1.945 1.00 97.81 183 LEU A N 1
ATOM 1427 C CA . LEU A 1 183 ? -12.058 4.640 2.430 1.00 97.81 183 LEU A CA 1
ATOM 1428 C C . LEU A 1 183 ? -10.818 4.328 3.278 1.00 97.81 183 LEU A C 1
ATOM 1430 O O . LEU A 1 183 ? -10.948 3.658 4.299 1.00 97.81 183 LEU A O 1
ATOM 1434 N N . VAL A 1 184 ? -9.645 4.861 2.919 1.00 98.06 184 VAL A N 1
ATOM 1435 C CA . VAL A 1 184 ? -8.418 4.715 3.725 1.00 98.06 184 VAL A CA 1
ATOM 1436 C C . VAL A 1 184 ? -8.586 5.429 5.067 1.00 98.06 184 VAL A C 1
ATOM 1438 O O . VAL A 1 184 ? -8.303 4.862 6.121 1.00 98.06 184 VAL A O 1
ATOM 1441 N N . THR A 1 185 ? -9.141 6.644 5.048 1.00 97.75 185 THR A N 1
ATOM 1442 C CA . THR A 1 185 ? -9.460 7.402 6.268 1.00 97.75 185 THR A CA 1
ATOM 1443 C C . THR A 1 185 ? -10.470 6.670 7.155 1.00 97.75 185 THR A C 1
ATOM 1445 O O . THR A 1 185 ? -10.358 6.699 8.380 1.00 97.75 185 THR A O 1
ATOM 1448 N N . THR A 1 186 ? -11.462 6.010 6.557 1.00 98.19 186 THR A N 1
ATOM 1449 C CA . THR A 1 186 ? -12.467 5.225 7.288 1.00 98.19 186 THR A CA 1
ATOM 1450 C C . THR A 1 186 ? -11.840 3.985 7.913 1.00 98.19 186 THR A C 1
ATOM 1452 O O . THR A 1 186 ? -12.051 3.738 9.097 1.00 98.19 186 THR A O 1
ATOM 1455 N N . LEU A 1 187 ? -10.999 3.262 7.165 1.00 98.44 187 LEU A N 1
ATOM 1456 C CA . LEU A 1 187 ? -10.230 2.133 7.686 1.00 98.44 187 LEU A CA 1
ATOM 1457 C C . LEU A 1 187 ? -9.400 2.544 8.910 1.00 98.44 187 LEU A C 1
ATOM 1459 O O . LEU A 1 187 ? -9.468 1.886 9.943 1.00 98.44 187 LEU A O 1
ATOM 1463 N N . TYR A 1 188 ? -8.672 3.660 8.825 1.00 98.31 188 TYR A N 1
ATOM 1464 C CA . TYR A 1 188 ? -7.900 4.196 9.948 1.00 98.31 188 TYR A CA 1
ATOM 1465 C C . TYR A 1 188 ? -8.764 4.460 11.190 1.00 98.31 188 TYR A C 1
ATOM 1467 O O . TYR A 1 188 ? -8.422 4.026 12.289 1.00 98.31 188 TYR A O 1
ATOM 1475 N N . LYS A 1 189 ? -9.905 5.138 11.020 1.00 97.88 189 LYS A N 1
ATOM 1476 C CA . LYS A 1 189 ? -10.825 5.448 12.126 1.00 97.88 189 LYS A CA 1
ATOM 1477 C C . LYS A 1 189 ? -11.409 4.192 12.769 1.00 97.88 189 LYS A C 1
ATOM 1479 O O . LYS A 1 189 ? -11.509 4.146 13.990 1.00 97.88 189 LYS A O 1
ATOM 1484 N N . ASN A 1 190 ? -11.757 3.187 11.969 1.00 98.19 190 ASN A N 1
ATOM 1485 C CA . ASN A 1 190 ? -12.273 1.917 12.476 1.00 98.19 190 ASN A CA 1
ATOM 1486 C C . ASN A 1 190 ? -11.204 1.186 13.295 1.00 98.19 190 ASN A C 1
ATOM 1488 O O . ASN A 1 190 ? -11.467 0.789 14.421 1.00 98.19 190 ASN A O 1
ATOM 1492 N N . LEU A 1 191 ? -9.968 1.115 12.789 1.00 98.06 191 LEU A N 1
ATOM 1493 C CA . LEU A 1 191 ? -8.854 0.511 13.524 1.00 98.06 191 LEU A CA 1
ATOM 1494 C C . LEU A 1 191 ? -8.580 1.224 14.861 1.00 98.06 191 LEU A C 1
ATOM 1496 O O . LEU A 1 191 ? -8.268 0.569 15.853 1.00 98.06 191 LEU A O 1
ATOM 1500 N N . LEU A 1 192 ? -8.710 2.553 14.915 1.00 96.88 192 LEU A N 1
ATOM 1501 C CA . LEU A 1 192 ? -8.624 3.295 16.177 1.00 96.88 192 LEU A CA 1
ATOM 1502 C C . LEU A 1 192 ? -9.776 2.962 17.130 1.00 96.88 192 LEU A C 1
ATOM 1504 O O . LEU A 1 192 ? -9.539 2.775 18.321 1.00 96.88 192 LEU A O 1
ATOM 1508 N N . ALA A 1 193 ? -11.008 2.903 16.618 1.00 97.69 193 ALA A N 1
ATOM 1509 C CA . ALA A 1 193 ? -12.192 2.578 17.412 1.00 97.69 193 ALA A CA 1
ATOM 1510 C C . ALA A 1 193 ? -12.120 1.158 17.999 1.00 97.69 193 ALA A C 1
ATOM 1512 O O . ALA A 1 193 ? -12.528 0.948 19.139 1.00 97.69 193 ALA A O 1
ATOM 1513 N N . ASP A 1 194 ? -11.520 0.225 17.260 1.00 97.25 194 ASP A N 1
ATOM 1514 C CA . ASP A 1 194 ? -11.276 -1.155 17.689 1.00 97.25 194 ASP A CA 1
ATOM 1515 C C . ASP A 1 194 ? -10.080 -1.285 18.661 1.00 97.25 194 ASP A C 1
ATOM 1517 O O . ASP A 1 194 ? -9.806 -2.369 19.176 1.00 97.25 194 ASP A O 1
ATOM 1521 N N . GLY A 1 195 ? -9.361 -0.190 18.943 1.00 95.62 195 GLY A N 1
ATOM 1522 C CA . GLY A 1 195 ? -8.288 -0.135 19.942 1.00 95.62 195 GLY A CA 1
ATOM 1523 C C . GLY A 1 195 ? -6.892 -0.520 19.437 1.00 95.62 195 GLY A C 1
ATOM 1524 O O . GLY A 1 195 ? -5.997 -0.770 20.248 1.00 95.62 195 GLY A O 1
ATOM 1525 N N . TYR A 1 196 ? -6.661 -0.568 18.121 1.00 96.19 196 TYR A N 1
ATOM 1526 C CA . TYR A 1 196 ? -5.338 -0.879 17.574 1.00 96.19 196 TYR A CA 1
ATOM 1527 C C . TYR A 1 196 ? -4.353 0.291 17.726 1.00 96.19 196 TYR A C 1
ATOM 1529 O O . TYR A 1 196 ? -4.665 1.442 17.424 1.00 96.19 196 TYR A O 1
ATOM 1537 N N . SER A 1 197 ? -3.117 -0.019 18.139 1.00 89.69 197 SER A N 1
ATOM 1538 C CA . SER A 1 197 ? -2.032 0.968 18.243 1.00 89.69 197 SER A CA 1
ATOM 1539 C C . SER A 1 197 ? -1.357 1.244 16.896 1.00 89.69 197 SER A C 1
ATOM 1541 O O . SER A 1 197 ? -1.119 0.330 16.098 1.00 89.69 197 SER A O 1
ATOM 1543 N N . PHE A 1 198 ? -0.961 2.500 16.701 1.00 91.12 198 PHE A N 1
ATOM 1544 C CA . PHE A 1 198 ? -0.205 3.011 15.557 1.00 91.12 198 PHE A CA 1
ATOM 1545 C C . PHE A 1 198 ? 1.200 3.465 15.978 1.00 91.12 198 PHE A C 1
ATOM 1547 O O . PHE A 1 198 ? 1.684 4.518 15.575 1.00 91.12 198 PHE A O 1
ATOM 1554 N N . THR A 1 199 ? 1.846 2.687 16.846 1.00 85.69 199 THR A N 1
ATOM 1555 C CA . THR A 1 199 ? 3.233 2.903 17.265 1.00 85.69 199 THR A CA 1
ATOM 1556 C C . THR A 1 199 ? 4.118 1.765 16.766 1.00 85.69 199 THR A C 1
ATOM 1558 O O . THR A 1 199 ? 3.703 0.605 16.762 1.00 85.69 199 THR A O 1
ATOM 1561 N N . SER A 1 200 ? 5.349 2.089 16.356 1.00 72.88 200 SER A N 1
ATOM 1562 C CA . SER A 1 200 ? 6.379 1.068 16.148 1.00 72.88 200 SER A CA 1
ATOM 1563 C C . SER A 1 200 ? 6.911 0.616 17.500 1.00 72.88 200 SER A C 1
ATOM 1565 O O . SER A 1 200 ? 7.163 1.431 18.389 1.00 72.88 200 SER A O 1
ATOM 1567 N N . SER A 1 201 ? 7.072 -0.688 17.651 1.00 65.56 201 SER A N 1
ATOM 1568 C CA . SER A 1 201 ? 7.549 -1.303 18.880 1.00 65.56 201 SER A CA 1
ATOM 1569 C C . SER A 1 201 ? 9.046 -1.610 18.893 1.00 65.56 201 SER A C 1
ATOM 1571 O O . SER A 1 201 ? 9.544 -2.184 19.864 1.00 65.56 201 SER A O 1
ATOM 1573 N N . GLU A 1 202 ? 9.768 -1.248 17.832 1.00 58.03 202 GLU A N 1
ATOM 1574 C CA . GLU A 1 202 ? 11.220 -1.372 17.821 1.00 58.03 202 GLU A CA 1
ATOM 1575 C C . GLU A 1 202 ? 11.835 -0.394 18.834 1.00 58.03 202 GLU A C 1
ATOM 1577 O O . GLU A 1 202 ? 11.491 0.795 18.838 1.00 58.03 202 GLU A O 1
ATOM 1582 N N . PRO A 1 203 ? 12.751 -0.852 19.707 1.00 48.09 203 PRO A N 1
ATOM 1583 C CA . PRO A 1 203 ? 13.490 0.057 20.563 1.00 48.09 203 PRO A CA 1
ATOM 1584 C C . PRO A 1 203 ? 14.291 1.005 19.670 1.00 48.09 203 PRO A C 1
ATOM 1586 O O . PRO A 1 203 ? 15.068 0.561 18.823 1.00 48.09 203 PRO A O 1
ATOM 1589 N N . LYS A 1 204 ? 14.111 2.319 19.860 1.00 42.91 204 LYS A N 1
ATOM 1590 C CA . LYS A 1 204 ? 14.997 3.323 19.261 1.00 42.91 204 LYS A CA 1
ATOM 1591 C C . LYS A 1 204 ? 16.430 2.911 19.604 1.00 42.91 204 LYS A C 1
ATOM 1593 O O . LYS A 1 204 ? 16.764 2.861 20.786 1.00 42.91 204 LYS A O 1
ATOM 1598 N N . LYS A 1 205 ? 17.256 2.588 18.603 1.00 46.06 205 LYS A N 1
ATOM 1599 C CA . LYS A 1 205 ? 18.708 2.535 18.806 1.00 46.06 205 LYS A CA 1
ATOM 1600 C C . LYS A 1 205 ? 19.127 3.953 19.196 1.00 46.06 205 LYS A C 1
ATOM 1602 O O . LYS A 1 205 ? 19.112 4.841 18.347 1.00 46.06 205 LYS A O 1
ATOM 1607 N N . VAL A 1 206 ? 19.334 4.150 20.497 1.00 43.53 206 VAL A N 1
ATOM 1608 C CA . VAL A 1 206 ? 19.949 5.344 21.093 1.00 43.53 206 VAL A CA 1
ATOM 1609 C C . VAL A 1 206 ? 21.429 5.344 20.749 1.00 43.53 206 VAL A C 1
ATOM 1611 O O . VAL A 1 206 ? 22.020 4.239 20.765 1.00 43.53 206 VAL A O 1
#

Radius of gyration: 29.52 Å; Cα contacts (8 Å, |Δi|>4): 152; chains: 1; bounding box: 70×97×67 Å

Foldseek 3Di:
DDDDDDDDDDDDDDDDDDDDDDDDDDDDDDDDDDDDDDDDDDDDDDDPPPVPDDDPPDPPDFPCQVLLCVQLPPPDPDGDVVSLVVLLVVLQVDPCSLVRNVSNLLVQCPDPDVSSVLSSLVSLLSNLVRNPDVNLLNCLDPVNLVVLLCQLPVDPPVSNLSSLLSLVVCCVPPCVPDVSSVSSVVSNVVCVVVPHDNDDPDPPPD

Mean predicted aligned error: 14.5 Å

Secondary structure (DSSP, 8-state):
---------PPPP-------------------------------------TT----S-----TTHHHHHHHT-TT-SS--HHHHHHHHHHHHH-TTHHHHHHHHHHHHHT-SSHHHHHHHHHHHHHHHHHSHHHHHHHHTSHHHHHHHHHHHHHS-HHHHHHHHHHHHHHHHHTTTT-GGGHHHHHHHHHHHHTT------SPP--

Organism: Parelaphostrongylus tenuis (NCBI:txid148309)